Protein AF-A0A1Y2TZP6-F1 (afdb_monomer_lite)

pLDDT: mean 84.79, std 14.28, range [27.47, 96.75]

Sequence (258 aa):
MSSTTVQKPSSPKGVDDDLKRAKEDNDPQTVFYLNYISANSTLQQGLDASKKDILTTVYSWAPKIEHTVQSNFGKGSDAERHSLQASWDRAAYRAKLLDYLAKTTPWLMIVRDNPQVSSDEELTGEYHHDKLVYQRAVHDFLQSSLAPEIPVEKVQIIERYITETMVLGQNDLAKSLRFALAFPFLVGTGVSLQSAIRVVTFTFTPKVSNEDSSMVTILKTMYEASLNKNIFDQQEFDQKDLDVGKVLVLDATFDLIH

Secondary structure (DSSP, 8-state):
-------PPP-PPPHHHHHHHHHHTT----EEEEEEE-S-HHHHHHHHHHHHHHHHHHHHHHHHHHHHHHHHHS-S-HHHHTSHHHHHHHHHHHHHHHHHHHHH-TTEEEEEEPPPEEEEEEE-S-HHHHHHHHHHHHHHHHHHHS-TTS-HHHHHHHHHHHHHHHHHHGGG--S-EEEEEEEEEEESSGGG-EEEEEEEEEEEEEEEEETTEEEEEEEEEEEEEEE-HHHHTT----HHHHHHHHHHHHHTEEEEE-

Foldseek 3Di:
DDDPPPPDDPPDQDLVNLLVVVVVLPADAQEAEEDEAEPPPVQRVLQVVLCVLVLLLQLLQQSVLSVVLCVVLVDDDPCSSNDPQSSQVSNQSSQVSVVVCQVPPPQWAWPDWDPKDKDKFWDQLDLVVQLVVQLCLVLVQCVVQDDPSFDSVLCVVVSVSRSCCCSVCVVVYQAKGKHKYKYWDWDDDDPPTFIKMKMKMWIWGWDDPDPRIIMIMIIIIITMITGNVVVSVPDDDDVVSSVSSSVSNVVNYRYRYD

Radius of gyration: 20.27 Å; chains: 1; bounding box: 61×29×72 Å

Structure (mmCIF, N/CA/C/O backbone):
data_AF-A0A1Y2TZP6-F1
#
_entry.id   AF-A0A1Y2TZP6-F1
#
loop_
_atom_site.group_PDB
_atom_site.id
_atom_site.type_symbol
_atom_site.label_atom_id
_atom_site.label_alt_id
_atom_site.label_comp_id
_atom_site.label_asym_id
_atom_site.label_entity_id
_atom_site.label_seq_id
_atom_site.pdbx_PDB_ins_code
_atom_site.Cartn_x
_atom_site.Cartn_y
_atom_site.Cartn_z
_atom_site.occupancy
_atom_site.B_iso_or_equiv
_atom_site.auth_seq_id
_atom_site.auth_comp_id
_atom_site.auth_asym_id
_atom_site.auth_atom_id
_atom_site.pdbx_PDB_model_num
ATOM 1 N N . MET A 1 1 ? -36.771 0.070 -43.722 1.00 35.97 1 MET A N 1
ATOM 2 C CA . MET A 1 1 ? -36.855 -0.576 -42.398 1.00 35.97 1 MET A CA 1
ATOM 3 C C . MET A 1 1 ? -35.433 -0.758 -41.904 1.00 35.97 1 MET A C 1
ATOM 5 O O . MET A 1 1 ? -34.743 -1.630 -42.412 1.00 35.97 1 MET A O 1
ATOM 9 N N . SER A 1 2 ? -34.969 0.115 -41.014 1.00 35.41 2 SER A N 1
ATOM 10 C CA . SER A 1 2 ? -33.623 0.032 -40.441 1.00 35.41 2 SER A CA 1
ATOM 11 C C . SER A 1 2 ? -33.767 -0.409 -38.993 1.00 35.41 2 SER A C 1
ATOM 13 O O . SER A 1 2 ? -34.403 0.277 -38.198 1.00 35.41 2 SER A O 1
ATOM 15 N N . SER A 1 3 ? -33.251 -1.599 -38.696 1.00 32.66 3 SER A N 1
ATOM 16 C CA . SER A 1 3 ? -33.227 -2.188 -37.360 1.00 32.66 3 SER A CA 1
ATOM 17 C C . SER A 1 3 ? -32.256 -1.402 -36.486 1.00 32.66 3 SER A C 1
ATOM 19 O O . SER A 1 3 ? -31.042 -1.561 -36.600 1.00 32.66 3 SER A O 1
ATOM 21 N N . THR A 1 4 ? -32.788 -0.553 -35.613 1.00 34.66 4 THR A N 1
ATOM 22 C CA . THR A 1 4 ? -32.024 0.059 -34.529 1.00 34.66 4 THR A CA 1
ATOM 23 C C . THR A 1 4 ? -31.754 -1.022 -33.489 1.00 34.66 4 THR A C 1
ATOM 25 O O . THR A 1 4 ? -32.607 -1.329 -32.657 1.00 34.66 4 THR A O 1
ATOM 28 N N . THR A 1 5 ? -30.579 -1.646 -33.556 1.00 35.06 5 THR A N 1
ATOM 29 C CA . THR A 1 5 ? -30.100 -2.522 -32.487 1.00 35.06 5 THR A CA 1
ATOM 30 C C . THR A 1 5 ? -29.897 -1.659 -31.250 1.00 35.06 5 THR A C 1
ATOM 32 O O . THR A 1 5 ? -28.929 -0.908 -31.152 1.00 35.06 5 THR A O 1
ATOM 35 N N . VAL A 1 6 ? -30.849 -1.728 -30.321 1.00 35.19 6 VAL A N 1
ATOM 36 C CA . VAL A 1 6 ? -30.721 -1.147 -28.988 1.00 35.19 6 VAL A CA 1
ATOM 37 C C . VAL A 1 6 ? -29.545 -1.852 -28.318 1.00 35.19 6 VAL A C 1
ATOM 39 O O . VAL A 1 6 ? -29.667 -2.996 -27.877 1.00 35.19 6 VAL A O 1
ATOM 42 N N . GLN A 1 7 ? -28.384 -1.194 -28.275 1.00 32.38 7 GLN A N 1
ATOM 43 C CA . GLN A 1 7 ? -27.318 -1.585 -27.364 1.00 32.38 7 GLN A CA 1
ATOM 44 C C . GLN A 1 7 ? -27.890 -1.467 -25.954 1.00 32.38 7 GLN A C 1
ATOM 46 O O . GLN A 1 7 ? -28.114 -0.368 -25.448 1.00 32.38 7 GLN A O 1
ATOM 51 N N . LYS A 1 8 ? -28.186 -2.617 -25.340 1.00 27.47 8 LYS A N 1
ATOM 52 C CA . LYS A 1 8 ? -28.461 -2.678 -23.909 1.00 27.47 8 LYS A CA 1
ATOM 53 C C . LYS A 1 8 ? -27.238 -2.094 -23.195 1.00 27.47 8 LYS A C 1
ATOM 55 O O . LYS A 1 8 ? -26.146 -2.629 -23.397 1.00 27.47 8 LYS A O 1
ATOM 60 N N . PRO A 1 9 ? -27.384 -1.042 -22.375 1.00 33.34 9 PRO A N 1
ATOM 61 C CA . PRO A 1 9 ? -26.310 -0.646 -21.482 1.00 33.34 9 PRO A CA 1
ATOM 62 C C . PRO A 1 9 ? -25.993 -1.851 -20.592 1.00 33.34 9 PRO A C 1
ATOM 64 O O . PRO A 1 9 ? -26.895 -2.450 -20.001 1.00 33.34 9 PRO A O 1
ATOM 67 N N . SER A 1 10 ? -24.725 -2.260 -20.571 1.00 37.41 10 SER A N 1
ATOM 68 C CA . SER A 1 10 ? -24.250 -3.300 -19.665 1.00 37.41 10 SER A CA 1
ATOM 69 C C . SER A 1 10 ? -24.623 -2.906 -18.240 1.00 37.41 10 SER A C 1
ATOM 71 O O . SER A 1 10 ? -24.346 -1.781 -17.823 1.00 37.41 10 SER A O 1
ATOM 73 N N . SER A 1 11 ? -25.275 -3.823 -17.534 1.00 34.53 11 SER A N 1
ATOM 74 C CA . SER A 1 11 ? -25.685 -3.708 -16.136 1.00 34.53 11 SER A CA 1
ATOM 75 C C . SER A 1 11 ? -24.577 -3.114 -15.251 1.00 34.53 11 SER A C 1
ATOM 77 O O . SER A 1 11 ? -23.400 -3.402 -15.495 1.00 34.53 11 SER A O 1
ATOM 79 N N . PRO A 1 12 ? -24.921 -2.304 -14.229 1.00 43.03 12 PRO A N 1
ATOM 80 C CA . PRO A 1 12 ? -23.934 -1.817 -13.275 1.00 43.03 12 PRO A CA 1
ATOM 81 C C . PRO A 1 12 ? -23.294 -3.034 -12.601 1.00 43.03 12 PRO A C 1
ATOM 83 O O . PRO A 1 12 ? -23.983 -3.842 -11.981 1.00 43.03 12 PRO A O 1
ATOM 86 N N . LYS A 1 13 ? -21.990 -3.205 -12.818 1.00 56.72 13 LYS A N 1
ATOM 87 C CA . LYS A 1 13 ? -21.190 -4.272 -12.214 1.00 56.72 13 LYS A CA 1
ATOM 88 C C . LYS A 1 13 ? -21.139 -4.008 -10.708 1.00 56.72 13 LYS A C 1
ATOM 90 O O . LYS A 1 13 ? -20.835 -2.888 -10.304 1.00 56.72 13 LYS A O 1
ATOM 95 N N . GLY A 1 14 ? -21.554 -4.985 -9.908 1.00 69.12 14 GLY A N 1
ATOM 96 C CA . GLY A 1 14 ? -21.649 -4.847 -8.451 1.00 69.12 14 GLY A CA 1
ATOM 97 C C . GLY A 1 14 ? -20.298 -5.045 -7.761 1.00 69.12 14 GLY A C 1
ATOM 98 O O . GLY A 1 14 ? -19.343 -5.502 -8.380 1.00 69.12 14 GLY A O 1
ATOM 99 N N . VAL A 1 15 ? -20.238 -4.781 -6.454 1.00 73.19 15 VAL A N 1
ATOM 100 C CA . VAL A 1 15 ? -19.032 -4.971 -5.620 1.00 73.19 15 VAL A CA 1
ATOM 101 C C . VAL A 1 15 ? -18.484 -6.412 -5.676 1.00 73.19 15 VAL A C 1
ATOM 103 O O . VAL A 1 15 ? -17.274 -6.620 -5.638 1.00 73.19 15 VAL A O 1
ATOM 106 N N . ASP A 1 16 ? -19.353 -7.406 -5.886 1.00 76.50 16 ASP A N 1
ATOM 107 C CA . ASP A 1 16 ? -18.953 -8.808 -6.086 1.00 76.50 16 ASP A CA 1
ATOM 108 C C . ASP A 1 16 ? -18.207 -9.036 -7.418 1.00 76.50 16 ASP A C 1
ATOM 110 O O . ASP A 1 16 ? -17.299 -9.867 -7.493 1.00 76.50 16 ASP A O 1
ATOM 114 N N . ASP A 1 17 ? -18.559 -8.290 -8.474 1.00 80.25 17 ASP A N 1
ATOM 115 C CA . ASP A 1 17 ? -17.870 -8.368 -9.768 1.00 80.25 17 ASP A CA 1
ATOM 116 C C . ASP A 1 17 ? -16.468 -7.760 -9.675 1.00 80.25 17 ASP A C 1
ATOM 118 O O . ASP A 1 17 ? -15.533 -8.271 -10.295 1.00 80.25 17 ASP A O 1
ATOM 122 N N . ASP A 1 18 ? -16.320 -6.681 -8.904 1.00 79.38 18 ASP A N 1
ATOM 123 C CA . ASP A 1 18 ? -15.033 -6.024 -8.678 1.00 79.38 18 ASP A CA 1
ATOM 124 C C . ASP A 1 18 ? -14.111 -6.911 -7.826 1.00 79.38 18 ASP A C 1
ATOM 126 O O . ASP A 1 18 ? -12.943 -7.077 -8.178 1.00 79.38 18 ASP A O 1
ATOM 130 N N . LEU A 1 19 ? -14.642 -7.593 -6.799 1.00 82.50 19 LEU A N 1
ATOM 131 C CA . LEU A 1 19 ? -13.910 -8.622 -6.046 1.00 82.50 19 LEU A CA 1
ATOM 132 C C . LEU A 1 19 ? -13.429 -9.757 -6.955 1.00 82.50 19 LEU A C 1
ATOM 134 O O . LEU A 1 19 ? -12.269 -10.166 -6.889 1.00 82.50 19 LEU A O 1
ATOM 138 N N . LYS A 1 20 ? -14.321 -10.282 -7.802 1.00 85.75 20 LYS A N 1
ATOM 139 C CA . LYS A 1 20 ? -13.974 -11.360 -8.728 1.00 85.75 20 LYS A CA 1
ATOM 140 C C . LYS A 1 20 ? -12.849 -10.930 -9.668 1.00 85.75 20 LYS A C 1
ATOM 142 O O . LYS A 1 20 ? -11.885 -11.673 -9.825 1.00 85.75 20 LYS A O 1
ATOM 147 N N . ARG A 1 21 ? -12.928 -9.722 -10.234 1.00 79.81 21 ARG A N 1
ATOM 148 C CA . ARG A 1 21 ? -11.866 -9.200 -11.104 1.00 79.81 21 ARG A CA 1
ATOM 149 C C . ARG A 1 21 ? -10.556 -8.972 -10.379 1.00 79.81 21 ARG A C 1
ATOM 151 O O . ARG A 1 21 ? -9.529 -9.371 -10.907 1.00 79.81 21 ARG A O 1
ATOM 158 N N . ALA A 1 22 ? -10.588 -8.404 -9.175 1.00 81.62 22 ALA A N 1
ATOM 159 C CA . ALA A 1 22 ? -9.381 -8.207 -8.379 1.00 81.62 22 ALA A CA 1
ATOM 160 C C . ALA A 1 22 ? -8.616 -9.528 -8.177 1.00 81.62 22 ALA A C 1
ATOM 162 O O . ALA A 1 22 ? -7.392 -9.552 -8.268 1.00 81.62 22 ALA A O 1
ATOM 163 N N . LYS A 1 23 ? -9.343 -10.639 -7.988 1.00 83.94 23 LYS A N 1
ATOM 164 C CA . LYS A 1 23 ? -8.758 -11.984 -7.872 1.00 83.94 23 LYS A CA 1
ATOM 165 C C . LYS A 1 23 ? -8.285 -12.576 -9.203 1.00 83.94 23 LYS A C 1
ATOM 167 O O . LYS A 1 23 ? -7.328 -13.341 -9.210 1.00 83.94 23 LYS A O 1
ATOM 172 N N . GLU A 1 24 ? -8.937 -12.248 -10.316 1.00 84.50 24 GLU A N 1
ATOM 173 C CA . GLU A 1 24 ? -8.551 -12.711 -11.660 1.00 84.50 24 GLU A CA 1
ATOM 174 C C . GLU A 1 24 ? -7.337 -11.966 -12.229 1.00 84.50 24 GLU A C 1
ATOM 176 O O . GLU A 1 24 ? -6.540 -12.556 -12.956 1.00 84.50 24 GLU A O 1
ATOM 181 N N . ASP A 1 25 ? -7.196 -10.676 -11.919 1.00 82.81 25 ASP A N 1
ATOM 182 C CA . ASP A 1 25 ? -6.177 -9.803 -12.508 1.00 82.81 25 ASP A CA 1
ATOM 183 C C . ASP A 1 25 ? -4.746 -10.145 -12.030 1.00 82.81 25 ASP A C 1
ATOM 185 O O . ASP A 1 25 ? -3.785 -9.784 -12.710 1.00 82.81 25 ASP A O 1
ATOM 189 N N . ASN A 1 26 ? -4.614 -10.889 -10.918 1.00 81.69 26 ASN A N 1
ATOM 190 C CA . ASN A 1 26 ? -3.357 -11.378 -10.327 1.00 81.69 26 ASN A CA 1
ATOM 191 C C . ASN A 1 26 ? -2.282 -10.282 -10.191 1.00 81.69 26 ASN A C 1
ATOM 193 O O . ASN A 1 26 ? -1.116 -10.461 -10.550 1.00 81.69 26 ASN A O 1
ATOM 197 N N . ASP A 1 27 ? -2.712 -9.115 -9.716 1.00 91.12 27 ASP A N 1
ATOM 198 C CA . ASP A 1 27 ? -1.852 -7.948 -9.560 1.00 91.12 27 ASP A CA 1
ATOM 199 C C . ASP A 1 27 ? -0.814 -8.153 -8.439 1.00 91.12 27 ASP A C 1
ATOM 201 O O . ASP A 1 27 ? -1.094 -8.831 -7.447 1.00 91.12 27 ASP A O 1
ATOM 205 N N . PRO A 1 28 ? 0.378 -7.539 -8.547 1.00 91.75 28 PRO A N 1
ATOM 206 C CA . PRO A 1 28 ? 1.371 -7.583 -7.479 1.00 91.75 28 PRO A CA 1
ATOM 207 C C . PRO A 1 28 ? 0.889 -6.860 -6.211 1.00 91.75 28 PRO A C 1
ATOM 209 O O . PRO A 1 28 ? 0.115 -5.901 -6.265 1.00 91.75 28 PRO A O 1
ATOM 212 N N . GLN A 1 29 ? 1.393 -7.292 -5.053 1.00 93.06 29 GLN A N 1
ATOM 213 C CA . GLN A 1 29 ? 1.011 -6.741 -3.755 1.00 93.06 29 GLN A CA 1
ATOM 214 C C . GLN A 1 29 ? 1.727 -5.414 -3.489 1.00 93.06 29 GLN A C 1
ATOM 216 O O . GLN A 1 29 ? 2.931 -5.373 -3.264 1.00 93.06 29 GLN A O 1
ATOM 221 N N . THR A 1 30 ? 0.987 -4.313 -3.442 1.00 95.12 30 THR A N 1
ATOM 222 C CA . THR A 1 30 ? 1.542 -2.979 -3.135 1.00 95.12 30 THR A CA 1
ATOM 223 C C . THR A 1 30 ? 0.991 -2.371 -1.853 1.00 95.12 30 THR A C 1
ATOM 225 O O . THR A 1 30 ? 1.531 -1.385 -1.359 1.00 95.12 30 THR A O 1
ATOM 228 N N . VAL A 1 31 ? -0.078 -2.939 -1.301 1.00 96.56 31 VAL A N 1
ATOM 229 C CA . VAL A 1 31 ? -0.696 -2.494 -0.049 1.00 96.56 31 VAL A CA 1
ATOM 230 C C . VAL A 1 31 ? -0.503 -3.566 1.013 1.00 96.56 31 VAL A C 1
ATOM 232 O O . VAL A 1 31 ? -0.912 -4.695 0.807 1.00 96.56 31 VAL A O 1
ATOM 235 N N . PHE A 1 32 ? 0.081 -3.243 2.155 1.00 95.12 32 PHE A N 1
ATOM 236 C CA . PHE A 1 32 ? 0.297 -4.202 3.235 1.00 95.12 32 PHE A CA 1
ATOM 237 C C . PHE A 1 32 ? -0.456 -3.731 4.471 1.00 95.12 32 PHE A C 1
ATOM 239 O O . PHE A 1 32 ? -0.148 -2.676 5.029 1.00 95.12 32 PHE A O 1
ATOM 246 N N . TYR A 1 33 ? -1.432 -4.510 4.919 1.00 93.94 33 TYR A N 1
ATOM 247 C CA . TYR A 1 33 ? -2.081 -4.257 6.200 1.00 93.94 33 TYR A CA 1
ATOM 248 C C . TYR A 1 33 ? -1.333 -5.021 7.282 1.00 93.94 33 TYR A C 1
ATOM 250 O O . TYR A 1 33 ? -1.141 -6.224 7.152 1.00 93.94 33 TYR A O 1
ATOM 258 N N . LEU A 1 34 ? -0.879 -4.354 8.341 1.00 91.06 34 LEU A N 1
ATOM 259 C CA . LEU A 1 34 ? -0.218 -5.051 9.447 1.00 91.06 34 LEU A CA 1
ATOM 260 C C . LEU A 1 34 ? -1.211 -5.248 10.583 1.00 91.06 34 LEU A C 1
ATOM 262 O O . LEU A 1 34 ? -1.820 -4.290 11.064 1.00 91.06 34 LEU A O 1
ATOM 266 N N . ASN A 1 35 ? -1.336 -6.488 11.042 1.00 87.06 35 ASN A N 1
ATOM 267 C CA . ASN A 1 35 ? -2.101 -6.829 12.229 1.00 87.06 35 ASN A CA 1
ATOM 268 C C . ASN A 1 35 ? -1.137 -7.270 13.329 1.00 87.06 35 ASN A C 1
ATOM 270 O O . ASN A 1 35 ? -0.639 -8.392 13.336 1.00 87.06 35 ASN A O 1
ATOM 274 N N . TYR A 1 36 ? -0.856 -6.371 14.266 1.00 80.56 36 TYR A N 1
ATOM 275 C CA . TYR A 1 36 ? 0.017 -6.678 15.393 1.00 80.56 36 TYR A CA 1
ATOM 276 C C . TYR A 1 36 ? -0.719 -7.502 16.455 1.00 80.56 36 TYR A C 1
ATOM 278 O O . TYR A 1 36 ? -1.747 -7.066 16.971 1.00 80.56 36 TYR A O 1
ATOM 286 N N . ILE A 1 37 ? -0.204 -8.682 16.796 1.00 79.31 37 ILE A N 1
ATOM 287 C CA . ILE A 1 37 ? -0.776 -9.591 17.795 1.00 79.31 37 ILE A CA 1
ATOM 288 C C . ILE A 1 37 ? 0.224 -9.710 18.943 1.00 79.31 37 ILE A C 1
ATOM 290 O O . ILE A 1 37 ? 1.322 -10.227 18.754 1.00 79.31 37 ILE A O 1
ATOM 294 N N . SER A 1 38 ? -0.163 -9.240 20.125 1.00 71.81 38 SER A N 1
ATOM 295 C CA . SER A 1 38 ? 0.661 -9.261 21.329 1.00 71.81 38 SER A CA 1
ATOM 296 C C . SER A 1 38 ? 0.292 -10.426 22.244 1.00 71.81 38 SER A C 1
ATOM 298 O O . SER A 1 38 ? -0.878 -10.641 22.558 1.00 71.81 38 SER A O 1
ATOM 300 N N . ALA A 1 39 ? 1.299 -11.120 22.770 1.00 69.94 39 ALA A N 1
ATOM 301 C CA . ALA A 1 39 ? 1.151 -12.094 23.847 1.00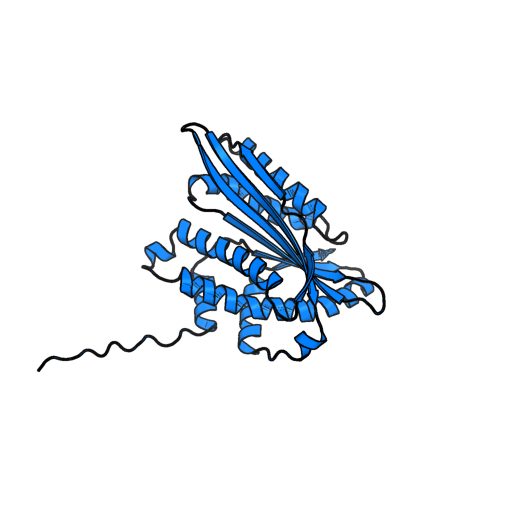 69.94 39 ALA A CA 1
ATOM 302 C C . ALA A 1 39 ? 0.758 -11.454 25.195 1.00 69.94 39 ALA A C 1
ATOM 304 O O . ALA A 1 39 ? 0.3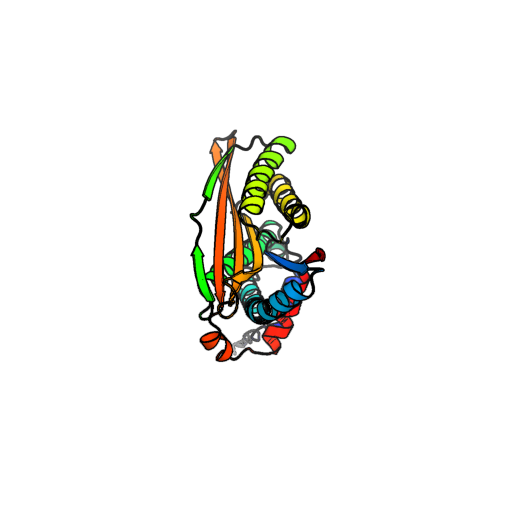32 -12.158 26.113 1.00 69.94 39 ALA A O 1
ATOM 305 N N . ASN A 1 40 ? 0.885 -10.128 25.345 1.00 73.19 40 ASN A N 1
ATOM 306 C CA . ASN A 1 40 ? 0.449 -9.420 26.546 1.00 73.19 40 ASN A CA 1
ATOM 307 C C . ASN A 1 40 ? -1.062 -9.159 26.481 1.00 73.19 40 ASN A C 1
ATOM 309 O O . ASN A 1 40 ? -1.514 -8.290 25.739 1.00 73.19 40 ASN A O 1
ATOM 313 N N . SER A 1 41 ? -1.836 -9.873 27.299 1.00 65.50 41 SER A N 1
ATOM 314 C CA . SER A 1 41 ? -3.303 -9.818 27.297 1.00 65.50 41 SER A CA 1
ATOM 315 C C . SER A 1 41 ? -3.885 -8.419 27.536 1.00 65.50 41 SER A C 1
ATOM 317 O O . SER A 1 41 ? -4.906 -8.084 26.942 1.00 65.50 41 SER A O 1
ATOM 319 N N . THR A 1 42 ? -3.241 -7.578 28.348 1.00 66.25 42 THR A N 1
ATOM 320 C CA . THR A 1 42 ? -3.706 -6.207 28.618 1.00 66.25 42 THR A CA 1
ATOM 321 C C . THR A 1 42 ? -3.455 -5.288 27.424 1.00 66.25 42 THR A C 1
ATOM 323 O O . THR A 1 42 ? -4.327 -4.507 27.044 1.00 66.25 42 THR A O 1
ATOM 326 N N . LEU A 1 43 ? -2.276 -5.403 26.801 1.00 66.19 43 LEU A N 1
ATOM 327 C CA . LEU A 1 43 ? -1.952 -4.668 25.575 1.00 66.19 43 LEU A CA 1
ATOM 328 C C . LEU A 1 43 ? -2.866 -5.123 24.427 1.00 66.19 43 LEU A C 1
ATOM 330 O O . LEU A 1 43 ? -3.407 -4.295 23.698 1.00 66.19 43 LEU A O 1
ATOM 334 N N . GLN A 1 44 ? -3.095 -6.433 24.323 1.00 70.25 44 GLN A N 1
ATOM 335 C CA . GLN A 1 44 ? -3.961 -7.046 23.324 1.00 70.25 44 GLN A CA 1
ATOM 336 C C . GLN A 1 44 ? -5.414 -6.583 23.465 1.00 70.25 44 GLN A C 1
ATOM 338 O O . GLN A 1 44 ? -6.010 -6.202 22.468 1.00 70.25 44 GLN A O 1
ATOM 343 N N . GLN A 1 45 ? -5.971 -6.521 24.680 1.00 65.06 45 GLN A N 1
ATOM 344 C CA . GLN A 1 45 ? -7.335 -6.017 24.895 1.00 65.06 45 GLN A CA 1
ATOM 345 C C . GLN A 1 45 ? -7.506 -4.556 24.453 1.00 65.06 45 GLN A C 1
ATOM 347 O O . GLN A 1 45 ? -8.513 -4.215 23.831 1.00 65.06 45 GLN A O 1
ATOM 352 N N . GLY A 1 46 ? -6.521 -3.694 24.736 1.00 63.72 46 GLY A N 1
ATOM 353 C CA . GLY A 1 46 ? -6.525 -2.311 24.248 1.00 63.72 46 GLY A CA 1
ATOM 354 C C . GLY A 1 46 ? -6.423 -2.236 22.721 1.00 63.72 46 GLY A C 1
ATOM 355 O O . GLY A 1 46 ? -7.155 -1.480 22.078 1.00 63.72 46 GLY A O 1
ATOM 356 N N . LEU A 1 47 ? -5.543 -3.048 22.132 1.00 68.06 47 LEU A N 1
ATOM 357 C CA . LEU A 1 47 ? -5.366 -3.140 20.684 1.00 68.06 47 LEU A CA 1
ATOM 358 C C . LEU A 1 47 ? -6.618 -3.680 19.986 1.00 68.06 47 LEU A C 1
ATOM 360 O O . LEU A 1 47 ? -6.988 -3.149 18.949 1.00 68.06 47 LEU A O 1
ATOM 364 N N . ASP A 1 48 ? -7.305 -4.675 20.545 1.00 71.00 48 ASP A N 1
ATOM 365 C CA . ASP A 1 48 ? -8.500 -5.287 19.951 1.00 71.00 48 ASP A CA 1
ATOM 366 C C . ASP A 1 48 ? -9.669 -4.300 19.842 1.00 71.00 48 ASP A C 1
ATOM 368 O O . ASP A 1 48 ? -10.369 -4.272 18.825 1.00 71.00 48 ASP A O 1
ATOM 372 N N . ALA A 1 49 ? -9.839 -3.430 20.844 1.00 65.56 49 ALA A N 1
ATOM 373 C CA . ALA A 1 49 ? -10.832 -2.360 20.796 1.00 65.56 49 ALA A CA 1
ATOM 374 C C . ALA A 1 49 ? -10.513 -1.326 19.696 1.00 65.56 49 ALA A C 1
ATOM 376 O O . ALA A 1 49 ? -11.411 -0.929 18.954 1.00 65.56 49 ALA A O 1
ATOM 377 N N . SER A 1 50 ? -9.239 -0.941 19.537 1.00 68.75 50 SER A N 1
ATOM 378 C CA . SER A 1 50 ? -8.811 -0.010 18.478 1.00 68.75 50 SER A CA 1
ATOM 379 C C . SER A 1 50 ? -8.861 -0.610 17.080 1.00 68.75 50 SER A C 1
ATOM 381 O O . SER A 1 50 ? -9.327 0.027 16.129 1.00 68.75 50 SER A O 1
ATOM 383 N N . LYS A 1 51 ? -8.462 -1.877 16.963 1.00 79.69 51 LYS A N 1
ATOM 384 C CA . LYS A 1 51 ? -8.490 -2.634 15.717 1.00 79.69 51 LYS A CA 1
ATOM 385 C C . LYS A 1 51 ? -9.877 -2.659 15.118 1.00 79.69 51 LYS A C 1
ATOM 387 O O . LYS A 1 51 ? -9.984 -2.488 13.916 1.00 79.69 51 LYS A O 1
ATOM 392 N N . LYS A 1 52 ? -10.937 -2.852 15.904 1.00 87.62 52 LYS A N 1
ATOM 393 C CA . LYS A 1 52 ? -12.277 -3.040 15.334 1.00 87.62 52 LYS A CA 1
ATOM 394 C C . LYS A 1 52 ? -12.736 -1.852 14.478 1.00 87.62 52 LYS A C 1
ATOM 396 O O . LYS A 1 52 ? -13.149 -2.058 13.337 1.00 87.62 52 LYS A O 1
ATOM 401 N N . ASP A 1 53 ? -12.654 -0.632 14.999 1.00 90.19 53 ASP A N 1
ATOM 402 C CA . ASP A 1 53 ? -13.160 0.556 14.294 1.00 90.19 53 ASP A CA 1
ATOM 403 C C . ASP A 1 53 ? -12.257 0.944 13.110 1.00 90.19 53 ASP A C 1
ATOM 405 O O . ASP A 1 53 ? -12.738 1.297 12.027 1.00 90.19 53 ASP A O 1
ATOM 409 N N . ILE A 1 54 ? -10.937 0.803 13.275 1.00 92.94 54 ILE A N 1
ATOM 410 C CA . ILE A 1 54 ? -9.978 1.037 12.189 1.00 92.94 54 ILE A CA 1
ATOM 411 C C . ILE A 1 54 ? -10.123 -0.024 11.094 1.00 92.94 54 ILE A C 1
ATOM 413 O O . ILE A 1 54 ? -10.184 0.326 9.920 1.00 92.94 54 ILE A O 1
ATOM 417 N N . LEU A 1 55 ? -10.264 -1.303 11.446 1.00 92.38 55 LEU A N 1
ATOM 418 C CA . LEU A 1 55 ? -10.526 -2.372 10.481 1.00 92.38 55 LEU A CA 1
ATOM 419 C C . LEU A 1 55 ? -11.848 -2.143 9.755 1.00 92.38 55 LEU A C 1
ATOM 421 O O . LEU A 1 55 ? -11.885 -2.281 8.544 1.00 92.38 55 LEU A O 1
ATOM 425 N N . THR A 1 56 ? -12.904 -1.719 10.452 1.00 94.06 56 THR A N 1
ATOM 426 C CA . THR A 1 56 ? -14.183 -1.369 9.808 1.00 94.06 56 THR A CA 1
ATOM 427 C C . THR A 1 56 ? -13.995 -0.246 8.786 1.00 94.06 56 THR A C 1
ATOM 429 O O . THR A 1 56 ? -14.494 -0.334 7.665 1.00 94.06 56 THR A O 1
ATOM 432 N N . THR A 1 57 ? -13.202 0.773 9.128 1.00 95.19 57 THR A N 1
ATOM 433 C CA . THR A 1 57 ? -12.837 1.851 8.199 1.00 95.19 57 THR A CA 1
ATOM 434 C C . THR A 1 57 ? -12.104 1.308 6.970 1.00 95.19 57 THR A C 1
ATOM 436 O O . THR A 1 57 ? -12.510 1.589 5.843 1.00 95.19 57 THR A O 1
ATOM 439 N N . VAL A 1 58 ? -11.078 0.480 7.169 1.00 95.44 58 VAL A N 1
ATOM 440 C CA . VAL A 1 58 ? -10.280 -0.117 6.088 1.00 95.44 58 VAL A CA 1
ATOM 441 C C . VAL A 1 58 ? -11.118 -1.069 5.219 1.00 95.44 58 VAL A C 1
ATOM 443 O O . VAL A 1 58 ? -11.026 -1.015 3.993 1.00 95.44 58 VAL A O 1
ATOM 446 N N . TYR A 1 59 ? -12.000 -1.875 5.816 1.00 95.69 59 TYR A N 1
ATOM 447 C CA . TYR A 1 59 ? -12.957 -2.714 5.089 1.00 95.69 59 TYR A CA 1
ATOM 448 C C . TYR A 1 59 ? -13.906 -1.859 4.250 1.00 95.69 59 TYR A C 1
ATOM 450 O O . TYR A 1 59 ? -14.164 -2.196 3.105 1.00 95.69 59 TYR A O 1
ATOM 458 N N . SER A 1 60 ? -14.356 -0.705 4.747 1.00 95.44 60 SER A N 1
ATOM 459 C CA . SER A 1 60 ? -15.187 0.212 3.952 1.00 95.44 60 SER A CA 1
ATOM 460 C C . SER A 1 60 ? -14.434 0.875 2.786 1.00 95.44 60 SER A C 1
ATOM 462 O O . SER A 1 60 ? -15.056 1.372 1.842 1.00 95.44 60 SER A O 1
ATOM 464 N N . TRP A 1 61 ? -13.100 0.932 2.848 1.00 95.88 61 TRP A N 1
ATOM 465 C CA . TRP A 1 61 ? -12.260 1.490 1.790 1.00 95.88 61 TRP A CA 1
ATOM 466 C C . TRP A 1 61 ? -11.989 0.493 0.676 1.00 95.88 61 TRP A C 1
ATOM 468 O O . TRP A 1 61 ? -12.025 0.883 -0.487 1.00 95.88 61 TRP A O 1
ATOM 478 N N . ALA A 1 62 ? -11.726 -0.771 1.006 1.00 95.12 62 ALA A N 1
ATOM 479 C CA . ALA A 1 62 ? -11.268 -1.760 0.034 1.00 95.12 62 ALA A CA 1
ATOM 480 C C . ALA A 1 62 ? -12.196 -1.914 -1.196 1.00 95.12 62 ALA A C 1
ATOM 482 O O . ALA A 1 62 ? -11.691 -1.802 -2.313 1.00 95.12 62 ALA A O 1
ATOM 483 N N . PRO A 1 63 ? -13.533 -2.027 -1.065 1.00 93.31 63 PRO A N 1
ATOM 484 C CA . PRO A 1 63 ? -14.434 -2.049 -2.218 1.00 93.31 63 PRO A CA 1
ATOM 485 C C . PRO A 1 63 ? -14.380 -0.766 -3.048 1.00 93.31 63 PRO A C 1
ATOM 487 O O . PRO A 1 63 ? -14.395 -0.817 -4.273 1.00 93.31 63 PRO A O 1
ATOM 490 N N . LYS A 1 64 ? -14.273 0.401 -2.397 1.00 94.00 64 LYS A N 1
ATOM 491 C CA . LYS A 1 64 ? -14.164 1.703 -3.078 1.00 94.00 64 LYS A CA 1
ATOM 492 C C . LYS A 1 64 ? -12.857 1.803 -3.857 1.00 94.00 64 LYS A C 1
ATOM 494 O O . LYS A 1 64 ? -12.848 2.337 -4.967 1.00 94.00 64 LYS A O 1
ATOM 499 N N . ILE A 1 65 ? -11.768 1.285 -3.286 1.00 95.69 65 ILE A N 1
ATOM 500 C CA . ILE A 1 65 ? -10.468 1.183 -3.947 1.00 95.69 65 ILE A CA 1
ATOM 501 C C . ILE A 1 65 ? -10.603 0.313 -5.194 1.00 95.69 65 ILE A C 1
ATOM 503 O O . ILE A 1 65 ? -10.305 0.800 -6.284 1.00 95.69 65 ILE A O 1
ATOM 507 N N . GLU A 1 66 ? -11.114 -0.915 -5.065 1.00 93.88 66 GLU A N 1
ATOM 508 C CA . GLU A 1 66 ? -11.252 -1.832 -6.203 1.00 93.88 66 GLU A CA 1
ATOM 509 C C . GLU A 1 66 ? -12.173 -1.273 -7.280 1.00 93.88 66 GLU A C 1
ATOM 511 O O . GLU A 1 66 ? -11.796 -1.238 -8.448 1.00 93.88 66 GLU A O 1
ATOM 516 N N . HIS A 1 67 ? -13.323 -0.725 -6.899 1.00 92.81 67 HIS A N 1
ATOM 517 C CA . HIS A 1 67 ? -14.231 -0.089 -7.843 1.00 92.81 67 HIS A CA 1
ATOM 518 C C . HIS A 1 67 ? -13.545 1.038 -8.630 1.00 92.81 67 HIS A C 1
ATOM 520 O O . HIS A 1 67 ? -13.652 1.132 -9.857 1.00 92.81 67 HIS A O 1
ATOM 526 N N . THR A 1 68 ? -12.779 1.885 -7.937 1.00 94.06 68 THR A N 1
ATOM 527 C CA . THR A 1 68 ? -12.054 2.995 -8.565 1.00 94.06 68 THR A CA 1
ATOM 528 C C . THR A 1 68 ? -10.931 2.483 -9.470 1.00 94.06 68 THR A C 1
ATOM 530 O O . THR A 1 68 ? -10.757 2.998 -10.577 1.00 94.06 68 THR A O 1
ATOM 533 N N . VAL A 1 69 ? -10.187 1.457 -9.049 1.00 94.12 69 VAL A N 1
ATOM 534 C CA . VAL A 1 69 ? -9.151 0.804 -9.864 1.00 94.12 69 VAL A CA 1
ATOM 535 C C . VAL A 1 69 ? -9.771 0.221 -11.131 1.00 94.12 69 VAL A C 1
ATOM 537 O O . VAL A 1 69 ? -9.322 0.544 -12.229 1.00 94.12 69 VAL A O 1
ATOM 540 N N . GLN A 1 70 ? -10.844 -0.558 -11.011 1.00 90.12 70 GLN A N 1
ATOM 541 C CA . GLN A 1 70 ? -11.516 -1.203 -12.140 1.00 90.12 70 GLN A CA 1
ATOM 542 C C . GLN A 1 70 ? -12.152 -0.181 -13.095 1.00 90.12 70 GLN A C 1
ATOM 544 O O . GLN A 1 70 ? -12.102 -0.346 -14.315 1.00 90.12 70 GLN A O 1
ATOM 549 N N . SER A 1 71 ? -12.677 0.932 -12.579 1.00 90.62 71 SER A N 1
ATOM 550 C CA . SER A 1 71 ? -13.222 2.014 -13.408 1.00 90.62 71 SER A CA 1
ATOM 551 C C . SER A 1 71 ? -12.152 2.737 -14.244 1.00 90.62 71 SER A C 1
ATOM 553 O O . SER A 1 71 ? -12.415 3.124 -15.392 1.00 90.62 71 SER A O 1
ATOM 555 N N . ASN A 1 72 ? -10.939 2.896 -13.700 1.00 89.94 72 ASN A N 1
ATOM 556 C CA . ASN A 1 72 ? -9.839 3.607 -14.362 1.00 89.94 72 ASN A CA 1
ATOM 557 C C . ASN A 1 72 ? -8.939 2.696 -15.214 1.00 89.94 72 ASN A C 1
ATOM 559 O O . ASN A 1 72 ? -8.472 3.126 -16.264 1.00 89.94 72 ASN A O 1
ATOM 563 N N . PHE A 1 73 ? -8.725 1.451 -14.787 1.00 88.62 73 PHE A N 1
ATOM 564 C CA . PHE A 1 73 ? -7.715 0.536 -15.337 1.00 88.62 73 PHE A CA 1
ATOM 565 C C . PHE A 1 73 ? -8.264 -0.851 -15.709 1.00 88.62 73 PHE A C 1
ATOM 567 O O . PHE A 1 73 ? -7.533 -1.668 -16.258 1.00 88.62 73 PHE A O 1
ATOM 574 N N . GLY A 1 74 ? -9.540 -1.136 -15.434 1.00 81.25 74 GLY A N 1
ATOM 575 C CA . GLY A 1 74 ? -10.211 -2.394 -15.801 1.00 81.25 74 GLY A CA 1
ATOM 576 C C . GLY A 1 74 ? -10.863 -2.368 -17.190 1.00 81.25 74 GLY A C 1
ATOM 577 O O . GLY A 1 74 ? -11.734 -3.187 -17.483 1.00 81.25 74 GLY A O 1
ATOM 578 N N . LYS A 1 75 ? -10.503 -1.391 -18.033 1.00 81.38 75 LYS A N 1
ATOM 579 C CA . LYS A 1 75 ? -10.994 -1.226 -19.411 1.00 81.38 75 LYS A CA 1
ATOM 580 C C . LYS A 1 75 ? -9.906 -1.650 -20.399 1.00 81.38 75 LYS A C 1
ATOM 582 O O . LYS A 1 75 ? -8.728 -1.494 -20.106 1.00 81.38 75 LYS A O 1
ATOM 587 N N . GLY A 1 76 ? -10.313 -2.110 -21.578 1.00 81.50 76 GLY A N 1
ATOM 588 C CA . GLY A 1 76 ? -9.405 -2.568 -22.634 1.00 81.50 76 GLY A CA 1
ATOM 589 C C . GLY A 1 76 ? -9.671 -4.017 -23.025 1.00 81.50 76 GLY A C 1
ATOM 590 O O . GLY A 1 76 ? -10.601 -4.648 -22.515 1.00 81.50 76 GLY A O 1
ATOM 591 N N . SER A 1 77 ? -8.877 -4.526 -23.961 1.00 84.88 77 SER A N 1
ATOM 592 C CA . SER A 1 77 ? -8.852 -5.952 -24.292 1.00 84.88 77 SER A CA 1
ATOM 593 C C . SER A 1 77 ? -8.236 -6.773 -23.151 1.00 84.88 77 SER A C 1
ATOM 595 O O . SER A 1 77 ? -7.451 -6.251 -22.358 1.00 84.88 77 SER A O 1
ATOM 597 N N . ASP A 1 78 ? -8.545 -8.073 -23.079 1.00 83.81 78 ASP A N 1
ATOM 598 C CA . ASP A 1 78 ? -7.966 -8.958 -22.054 1.00 83.81 78 ASP A CA 1
ATOM 599 C C . ASP A 1 78 ? -6.429 -8.950 -22.089 1.00 83.81 78 ASP A C 1
ATOM 601 O O . ASP A 1 78 ? -5.786 -8.914 -21.042 1.00 83.81 78 ASP A O 1
ATOM 605 N N . ALA A 1 79 ? -5.830 -8.901 -23.284 1.00 84.94 79 ALA A N 1
ATOM 606 C CA . ALA A 1 79 ? -4.379 -8.838 -23.447 1.00 84.94 79 ALA A CA 1
ATOM 607 C C . ALA A 1 79 ? -3.767 -7.554 -22.858 1.00 84.94 79 ALA A C 1
ATOM 609 O O . ALA A 1 79 ? -2.714 -7.605 -22.227 1.00 84.94 79 ALA A O 1
ATOM 610 N N . GLU A 1 80 ? -4.428 -6.4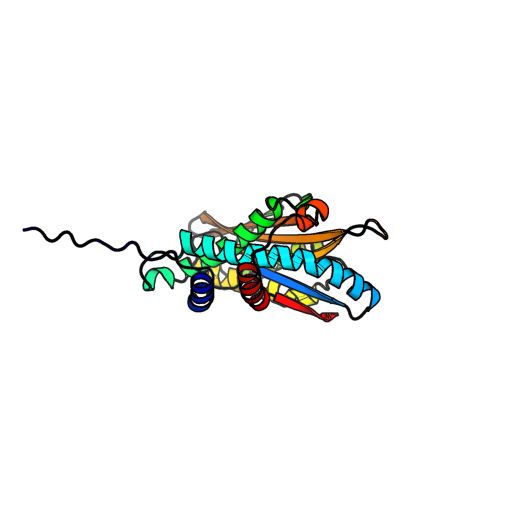06 -23.024 1.00 84.88 80 GLU A N 1
ATOM 611 C CA . GLU A 1 80 ? -3.974 -5.137 -22.440 1.00 84.88 80 GLU A CA 1
ATOM 612 C C . GLU A 1 80 ? -4.149 -5.136 -20.921 1.00 84.88 80 GLU A C 1
ATOM 614 O O . GLU A 1 80 ? -3.238 -4.736 -20.192 1.00 84.88 80 GLU A O 1
ATOM 619 N N . ARG A 1 81 ? -5.295 -5.633 -20.435 1.00 83.94 81 ARG A N 1
ATOM 620 C CA . ARG A 1 81 ? -5.607 -5.704 -19.003 1.00 83.94 81 ARG A CA 1
ATOM 621 C C . ARG A 1 81 ? -4.609 -6.578 -18.248 1.00 83.94 81 ARG A C 1
ATOM 623 O O . ARG A 1 81 ? -4.191 -6.202 -17.156 1.00 83.94 81 ARG A O 1
ATOM 630 N N . HIS A 1 82 ? -4.204 -7.702 -18.829 1.00 86.31 82 HIS A N 1
ATOM 631 C CA . HIS A 1 82 ? -3.251 -8.632 -18.220 1.00 86.31 82 HIS A CA 1
ATOM 632 C C . HIS A 1 82 ? -1.789 -8.350 -18.603 1.00 86.31 82 HIS A C 1
ATOM 634 O O . HIS A 1 82 ? -0.916 -9.185 -18.368 1.00 86.31 82 HIS A O 1
ATOM 640 N N . SER A 1 83 ? -1.495 -7.184 -19.188 1.00 89.00 83 SER A N 1
ATOM 641 C CA . SER A 1 83 ? -0.111 -6.764 -19.411 1.00 89.00 83 SER A CA 1
ATOM 642 C C . SER A 1 83 ? 0.593 -6.431 -18.091 1.00 89.00 83 SER A C 1
ATOM 644 O O . SER A 1 83 ? -0.026 -5.923 -17.155 1.00 89.00 83 SER A O 1
ATOM 646 N N . LEU A 1 84 ? 1.912 -6.654 -18.040 1.00 88.12 84 LEU A N 1
ATOM 647 C CA . LEU A 1 84 ? 2.742 -6.370 -16.861 1.00 88.12 84 LEU A CA 1
ATOM 648 C C . LEU A 1 84 ? 2.568 -4.922 -16.373 1.00 88.12 84 LEU A C 1
ATOM 650 O O . LEU A 1 84 ? 2.339 -4.687 -15.188 1.00 88.12 84 LEU A O 1
ATOM 654 N N . GLN A 1 85 ? 2.611 -3.955 -17.294 1.00 88.94 85 GLN A N 1
ATOM 655 C CA . GLN A 1 85 ? 2.437 -2.542 -16.961 1.00 88.94 85 GLN A CA 1
ATOM 656 C C . GLN A 1 85 ? 1.038 -2.251 -16.404 1.00 88.94 85 GLN A C 1
ATOM 658 O O . GLN A 1 85 ? 0.923 -1.502 -15.439 1.00 88.94 85 GLN A O 1
ATOM 663 N N . ALA A 1 86 ? -0.023 -2.838 -16.971 1.00 90.12 86 ALA A N 1
ATOM 664 C CA . ALA A 1 86 ? -1.380 -2.628 -16.466 1.00 90.12 86 ALA A CA 1
ATOM 665 C C . ALA A 1 86 ? -1.560 -3.204 -15.052 1.00 90.12 86 ALA A C 1
ATOM 667 O O . ALA A 1 86 ? -2.182 -2.553 -14.210 1.00 90.12 86 ALA A O 1
ATOM 668 N N . SER A 1 87 ? -0.979 -4.374 -14.768 1.00 91.62 87 SER A N 1
ATOM 669 C CA . SER A 1 87 ? -0.978 -4.960 -13.422 1.00 91.62 87 SER A CA 1
ATOM 670 C C . SER A 1 87 ? -0.264 -4.067 -12.406 1.00 91.62 87 SER A C 1
ATOM 672 O O . SER A 1 87 ? -0.805 -3.795 -11.331 1.00 91.62 87 SER A O 1
ATOM 674 N N . TRP A 1 88 ? 0.909 -3.530 -12.755 1.00 92.44 88 TRP A N 1
ATOM 675 C CA . TRP A 1 88 ? 1.625 -2.584 -11.893 1.00 92.44 88 TRP A CA 1
ATOM 676 C C . TRP A 1 88 ? 0.907 -1.244 -11.737 1.00 92.44 88 TRP A C 1
ATOM 678 O O . TRP A 1 88 ? 0.890 -0.696 -10.636 1.00 92.44 88 TRP A O 1
ATOM 688 N N . ASP A 1 89 ? 0.266 -0.734 -12.790 1.00 92.06 89 ASP A N 1
ATOM 689 C CA . ASP A 1 89 ? -0.523 0.499 -12.733 1.00 92.06 89 ASP A CA 1
ATOM 690 C C . ASP A 1 89 ? -1.693 0.355 -11.756 1.00 92.06 89 ASP A C 1
ATOM 692 O O . ASP A 1 89 ? -1.885 1.215 -10.891 1.00 92.06 89 ASP A O 1
ATOM 696 N N . ARG A 1 90 ? -2.440 -0.756 -11.839 1.00 94.06 90 ARG A N 1
ATOM 697 C CA . ARG A 1 90 ? -3.517 -1.070 -10.888 1.00 94.06 90 ARG A CA 1
ATOM 698 C C . ARG A 1 90 ? -2.985 -1.172 -9.465 1.00 94.06 90 ARG A C 1
ATOM 700 O O . ARG A 1 90 ? -3.516 -0.518 -8.566 1.00 94.06 90 ARG A O 1
ATOM 707 N N . ALA A 1 91 ? -1.917 -1.940 -9.263 1.00 94.06 91 ALA A N 1
ATOM 708 C CA . ALA A 1 91 ? -1.315 -2.136 -7.953 1.00 94.06 91 ALA A CA 1
ATOM 709 C C . ALA A 1 91 ? -0.818 -0.812 -7.343 1.00 94.06 91 ALA A C 1
ATOM 711 O O . ALA A 1 91 ? -1.209 -0.447 -6.232 1.00 94.06 91 ALA A O 1
ATOM 712 N N . ALA A 1 92 ? -0.023 -0.023 -8.065 1.00 94.56 92 ALA A N 1
ATOM 713 C CA . ALA A 1 92 ? 0.473 1.264 -7.576 1.00 94.56 92 ALA A CA 1
ATOM 714 C C . ALA A 1 92 ? -0.671 2.260 -7.295 1.00 94.56 92 ALA A C 1
ATOM 716 O O . ALA A 1 92 ? -0.586 3.086 -6.378 1.00 94.56 92 ALA A O 1
ATOM 717 N N . TYR A 1 93 ? -1.771 2.174 -8.049 1.00 95.62 93 TYR A N 1
ATOM 718 C CA . TYR A 1 93 ? -2.944 3.009 -7.822 1.00 95.62 93 TYR A CA 1
ATOM 719 C C . TYR A 1 93 ? -3.694 2.648 -6.530 1.00 95.62 93 TYR A C 1
ATOM 721 O O . TYR A 1 93 ? -4.136 3.563 -5.835 1.00 95.62 93 TYR A O 1
ATOM 729 N N . ARG A 1 94 ? -3.757 1.366 -6.134 1.00 96.31 94 ARG A N 1
ATOM 730 C CA . ARG A 1 94 ? -4.305 0.955 -4.821 1.00 96.31 94 ARG A CA 1
ATOM 731 C C . ARG A 1 94 ? -3.572 1.631 -3.664 1.00 96.31 94 ARG A C 1
ATOM 733 O O . ARG A 1 94 ? -4.211 2.228 -2.800 1.00 96.31 94 ARG A O 1
ATOM 740 N N . ALA A 1 95 ? -2.237 1.622 -3.692 1.00 96.00 95 ALA A N 1
ATOM 741 C CA . ALA A 1 95 ? -1.415 2.286 -2.678 1.00 96.00 95 ALA A CA 1
ATOM 742 C C . ALA A 1 95 ? -1.664 3.805 -2.630 1.00 96.00 95 ALA A C 1
ATOM 744 O O . ALA A 1 95 ? -1.790 4.385 -1.552 1.00 96.00 95 ALA A O 1
ATOM 745 N N . LYS A 1 96 ? -1.815 4.450 -3.797 1.00 95.62 96 LYS A N 1
ATOM 746 C CA . LYS A 1 96 ? -2.193 5.871 -3.883 1.00 95.62 96 LYS A CA 1
ATOM 747 C C . LYS A 1 96 ? -3.569 6.146 -3.266 1.00 95.62 96 LYS A C 1
ATOM 749 O O . LYS A 1 96 ? -3.728 7.149 -2.575 1.00 95.62 96 LYS A O 1
ATOM 754 N N . LEU A 1 97 ? -4.562 5.305 -3.551 1.00 96.75 97 LEU A N 1
ATOM 755 C CA . LEU A 1 97 ? -5.918 5.483 -3.031 1.00 96.75 97 LEU A CA 1
ATOM 756 C C . LEU A 1 97 ? -5.978 5.271 -1.518 1.00 96.75 97 LEU A C 1
ATOM 758 O O . LEU A 1 97 ? -6.702 6.003 -0.852 1.00 96.75 97 LEU A O 1
ATOM 762 N N . LEU A 1 98 ? -5.194 4.340 -0.970 1.00 95.69 98 LEU A N 1
ATOM 763 C CA . LEU A 1 98 ? -5.098 4.148 0.476 1.00 95.69 98 LEU A CA 1
ATOM 764 C C . LEU A 1 98 ? -4.595 5.413 1.188 1.00 95.69 98 LEU A C 1
ATOM 766 O O . LEU A 1 98 ? -5.230 5.865 2.137 1.00 95.69 98 LEU A O 1
ATOM 770 N N . ASP A 1 99 ? -3.501 6.011 0.702 1.00 92.50 99 ASP A N 1
ATOM 771 C CA . ASP A 1 99 ? -2.969 7.275 1.239 1.00 92.50 99 ASP A CA 1
ATOM 772 C C . ASP A 1 99 ? -4.001 8.408 1.157 1.00 92.50 99 ASP A C 1
ATOM 774 O O . ASP A 1 99 ? -4.218 9.150 2.116 1.00 92.50 99 ASP A O 1
ATOM 778 N N . TYR A 1 100 ? -4.689 8.512 0.018 1.00 94.44 100 TYR A N 1
ATOM 779 C CA . TYR A 1 100 ? -5.740 9.505 -0.179 1.00 94.44 100 TYR A CA 1
ATOM 780 C C . TYR A 1 100 ? -6.913 9.316 0.795 1.00 94.44 100 TYR A C 1
ATOM 782 O O . TYR A 1 100 ? -7.353 10.281 1.423 1.00 94.44 100 TYR A O 1
ATOM 790 N N . LEU A 1 101 ? -7.420 8.090 0.941 1.00 95.75 101 LEU A N 1
ATOM 791 C CA . LEU A 1 101 ? -8.561 7.790 1.808 1.00 95.75 101 LEU A CA 1
ATOM 792 C C . LEU A 1 101 ? -8.226 8.012 3.280 1.00 95.75 101 LEU A C 1
ATOM 794 O O . LEU A 1 101 ? -9.058 8.553 4.009 1.00 95.75 101 LEU A O 1
ATOM 798 N N . ALA A 1 102 ? -7.001 7.698 3.701 1.00 92.56 102 ALA A N 1
ATOM 799 C CA . ALA A 1 102 ? -6.541 7.976 5.056 1.00 92.56 102 ALA A CA 1
ATOM 800 C C . ALA A 1 102 ? -6.628 9.472 5.403 1.00 92.56 102 ALA A C 1
ATOM 802 O O . ALA A 1 102 ? -7.055 9.816 6.500 1.00 92.56 102 ALA A O 1
ATOM 803 N N . LYS A 1 103 ? -6.325 10.357 4.444 1.00 92.06 103 LYS A N 1
ATOM 804 C CA . LYS A 1 103 ? -6.348 11.822 4.616 1.00 92.06 103 LYS A CA 1
ATOM 805 C C . LYS A 1 103 ? -7.725 12.465 4.447 1.00 92.06 103 LYS A C 1
ATOM 807 O O . LYS A 1 103 ? -7.920 13.597 4.878 1.00 92.06 103 LYS A O 1
ATOM 812 N N . THR A 1 104 ? -8.653 11.792 3.770 1.00 94.50 104 THR A N 1
ATOM 813 C CA . THR A 1 104 ? -9.936 12.389 3.348 1.00 94.50 104 THR A CA 1
ATOM 814 C C . THR A 1 104 ? -11.161 11.764 3.997 1.00 94.50 104 THR A C 1
ATOM 816 O O . THR A 1 104 ? -12.265 12.289 3.853 1.00 94.50 104 THR A O 1
ATOM 819 N N . THR A 1 105 ? -10.994 10.663 4.729 1.00 96.31 105 THR A N 1
ATOM 820 C CA . THR A 1 105 ? -12.105 10.002 5.414 1.00 96.31 105 THR A CA 1
ATOM 821 C C . THR A 1 105 ? -12.641 10.883 6.547 1.00 96.31 105 THR A C 1
ATOM 823 O O . THR A 1 105 ? -11.878 11.220 7.449 1.00 96.31 105 THR A O 1
ATOM 826 N N . PRO A 1 106 ? -13.945 11.228 6.562 1.00 95.38 106 PRO A N 1
ATOM 827 C CA . PRO A 1 106 ? -14.482 12.257 7.463 1.00 95.38 106 PRO A CA 1
ATOM 828 C C . PRO A 1 106 ? -14.306 11.988 8.960 1.00 95.38 106 PRO A C 1
ATOM 830 O O . PRO A 1 106 ? -14.210 12.919 9.754 1.00 95.38 106 PRO A O 1
ATOM 833 N N . TRP A 1 107 ? -14.294 10.717 9.360 1.00 95.06 107 TRP A N 1
ATOM 834 C CA . TRP A 1 107 ? -14.129 10.309 10.755 1.00 95.06 107 TRP A CA 1
ATOM 835 C C . TRP A 1 107 ? -12.670 10.045 11.145 1.00 95.06 107 TRP A C 1
ATOM 837 O O . TRP A 1 107 ? -12.418 9.565 12.248 1.00 95.06 107 TRP A O 1
ATOM 847 N N . LEU A 1 108 ? -11.709 10.346 10.270 1.00 95.25 108 LEU A N 1
ATOM 848 C CA . LEU A 1 108 ? -10.286 10.318 10.586 1.00 95.25 108 LEU A CA 1
ATOM 849 C C . LEU A 1 108 ? -9.754 11.746 10.700 1.00 95.25 108 LEU A C 1
ATOM 851 O O . LEU A 1 108 ? -9.950 12.577 9.817 1.00 95.25 108 LEU A O 1
ATOM 855 N N . MET A 1 109 ? -9.069 12.031 11.802 1.00 93.50 109 MET A N 1
ATOM 856 C CA . MET A 1 109 ? -8.442 13.321 12.064 1.00 93.50 109 MET A CA 1
ATOM 857 C C . MET A 1 109 ? -6.931 13.160 12.032 1.00 93.50 109 MET A C 1
ATOM 859 O O . MET A 1 109 ? -6.380 12.350 12.772 1.00 93.50 109 MET A O 1
ATOM 863 N N . ILE A 1 110 ? -6.261 13.945 11.189 1.00 92.38 110 ILE A N 1
ATOM 864 C CA . ILE A 1 110 ? -4.799 13.961 11.111 1.00 92.38 110 ILE A CA 1
ATOM 865 C C . ILE A 1 110 ? -4.229 14.373 12.470 1.00 92.38 110 ILE A C 1
ATOM 867 O O . ILE A 1 110 ? -4.489 15.482 12.934 1.00 92.38 110 ILE A O 1
ATOM 871 N N . VAL A 1 111 ? -3.435 13.499 13.089 1.00 91.19 111 VAL A N 1
ATOM 872 C CA . VAL A 1 111 ? -2.726 13.801 14.346 1.00 91.19 111 VAL A CA 1
ATOM 873 C C . VAL A 1 111 ? -1.229 13.981 14.135 1.00 91.19 111 VAL A C 1
ATOM 875 O O . VAL A 1 111 ? -0.580 14.693 14.903 1.00 91.19 111 VAL A O 1
ATOM 878 N N . ARG A 1 112 ? -0.680 13.383 13.076 1.00 89.94 112 ARG A N 1
ATOM 879 C CA . ARG A 1 112 ? 0.705 13.581 12.657 1.00 89.94 112 ARG A CA 1
ATOM 880 C C . ARG A 1 112 ? 0.810 13.467 11.145 1.00 89.94 112 ARG A C 1
ATOM 882 O O . ARG A 1 112 ? 0.302 12.520 10.553 1.00 89.94 112 ARG A O 1
ATOM 889 N N . ASP A 1 113 ? 1.506 14.420 10.547 1.00 88.94 113 ASP A N 1
ATOM 890 C CA . ASP A 1 113 ? 1.902 14.390 9.143 1.00 88.94 113 ASP A CA 1
ATOM 891 C C . ASP A 1 113 ? 3.402 14.669 9.097 1.00 88.94 113 ASP A C 1
ATOM 893 O O . ASP A 1 113 ? 3.849 15.786 9.379 1.00 88.94 113 ASP A O 1
ATOM 897 N N . ASN A 1 114 ? 4.195 13.619 8.885 1.00 85.19 114 ASN A N 1
ATOM 898 C CA . ASN A 1 114 ? 5.641 13.772 8.874 1.00 85.19 114 ASN A CA 1
ATOM 899 C C . ASN A 1 114 ? 6.078 14.463 7.578 1.00 85.19 114 ASN A C 1
ATOM 901 O O . ASN A 1 114 ? 5.544 14.149 6.512 1.00 85.19 114 ASN A O 1
ATOM 905 N N . PRO A 1 115 ? 7.103 15.335 7.635 1.00 81.56 115 PRO A N 1
ATOM 906 C CA . PRO A 1 115 ? 7.677 15.913 6.434 1.00 81.56 115 PRO A CA 1
ATOM 907 C C . PRO A 1 115 ? 8.028 14.822 5.427 1.00 81.56 115 PRO A C 1
ATOM 909 O O . PRO A 1 115 ? 8.688 13.834 5.756 1.00 81.56 115 PRO A O 1
ATOM 912 N N . GLN A 1 116 ? 7.578 15.022 4.195 1.00 88.31 116 GLN A N 1
ATOM 913 C CA . GLN A 1 116 ? 7.907 14.155 3.079 1.00 88.31 116 GLN A CA 1
ATOM 914 C C . GLN A 1 116 ? 9.430 14.094 2.907 1.00 88.31 116 GLN A C 1
ATOM 916 O O . GLN A 1 116 ? 10.081 15.121 2.708 1.00 88.31 116 GLN A O 1
ATOM 921 N N . VAL A 1 117 ? 9.993 12.886 2.949 1.00 90.88 117 VAL A N 1
ATOM 922 C CA . VAL A 1 117 ? 11.418 12.661 2.696 1.00 90.88 117 VAL A CA 1
ATOM 923 C C . VAL A 1 117 ? 11.573 12.248 1.241 1.00 90.88 117 VAL A C 1
ATOM 925 O O . VAL A 1 117 ? 11.022 11.233 0.820 1.00 90.88 117 VAL A O 1
ATOM 928 N N . SER A 1 118 ? 12.315 13.040 0.475 1.00 93.69 118 SER A N 1
ATOM 929 C CA . SER A 1 118 ? 12.634 12.759 -0.923 1.00 93.69 118 SER A CA 1
ATOM 930 C C . SER A 1 118 ? 14.140 12.619 -1.070 1.00 93.69 118 SER A C 1
ATOM 932 O O . SER A 1 118 ? 14.874 13.491 -0.606 1.00 93.69 118 SER A O 1
ATOM 934 N N . SER A 1 119 ? 14.589 11.563 -1.737 1.00 94.06 119 SER A N 1
ATOM 935 C CA . SER A 1 119 ? 15.970 11.437 -2.201 1.00 94.06 119 SER A CA 1
ATOM 936 C C . SER A 1 119 ? 15.999 11.056 -3.675 1.00 94.06 119 SER A C 1
ATOM 938 O O . SER A 1 119 ? 15.076 10.415 -4.177 1.00 94.06 119 SER A O 1
ATOM 940 N N . ASP A 1 120 ? 17.030 11.520 -4.371 1.00 93.62 120 ASP A N 1
ATOM 941 C CA . ASP A 1 120 ? 17.351 11.098 -5.727 1.00 93.62 120 ASP A CA 1
ATOM 942 C C . ASP A 1 120 ? 18.570 10.182 -5.623 1.00 93.62 120 ASP A C 1
ATOM 944 O O . ASP A 1 120 ? 19.615 10.610 -5.138 1.00 93.62 120 ASP A O 1
ATOM 948 N N . GLU A 1 121 ? 18.417 8.931 -6.045 1.00 92.81 121 GLU A N 1
ATOM 949 C CA . GLU A 1 121 ? 19.468 7.918 -5.991 1.00 92.81 121 GLU A CA 1
ATOM 950 C C . GLU A 1 121 ? 19.908 7.552 -7.410 1.00 92.81 121 GLU A C 1
ATOM 952 O O . GLU A 1 121 ? 19.082 7.445 -8.325 1.00 92.81 121 GLU A O 1
ATOM 957 N N . GLU A 1 122 ? 21.211 7.367 -7.594 1.00 91.19 122 GLU A N 1
ATOM 958 C CA . GLU A 1 122 ? 21.783 6.853 -8.835 1.00 91.19 122 GLU A CA 1
ATOM 959 C C . GLU A 1 122 ? 21.740 5.322 -8.829 1.00 91.19 122 GLU A C 1
ATOM 961 O O . GLU A 1 122 ? 21.983 4.686 -7.803 1.00 91.19 122 GLU A O 1
ATOM 966 N N . LEU A 1 123 ? 21.403 4.744 -9.978 1.00 89.88 123 LEU A N 1
ATOM 967 C CA . LEU A 1 123 ? 21.334 3.307 -10.197 1.00 89.88 123 LEU A CA 1
ATOM 968 C C . LEU A 1 123 ? 22.386 2.927 -11.232 1.00 89.88 123 LEU A C 1
ATOM 970 O O . LEU A 1 123 ? 22.538 3.607 -12.250 1.00 89.88 123 LEU A O 1
ATOM 974 N N . THR A 1 124 ? 23.097 1.834 -10.977 1.00 88.50 124 THR A N 1
ATOM 975 C CA . THR A 1 124 ? 24.195 1.367 -11.834 1.00 88.50 124 THR A CA 1
ATOM 976 C C . THR A 1 124 ? 23.751 0.281 -12.808 1.00 88.50 124 THR A C 1
ATOM 978 O O . THR A 1 124 ? 24.519 -0.104 -13.689 1.00 88.50 124 THR A O 1
ATOM 981 N N . GLY A 1 125 ? 22.538 -0.255 -12.632 1.00 86.88 125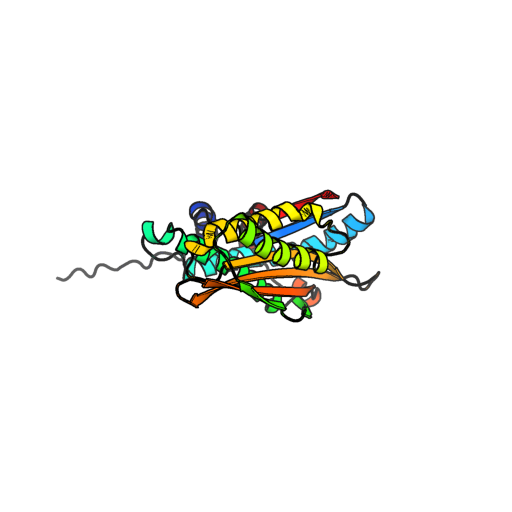 GLY A N 1
ATOM 982 C CA . GLY A 1 125 ? 22.050 -1.432 -13.345 1.00 86.88 125 GLY A CA 1
ATOM 983 C C . GLY A 1 125 ? 22.625 -2.750 -12.810 1.00 86.88 125 GLY A C 1
ATOM 984 O O . GLY A 1 125 ? 22.220 -3.823 -13.261 1.00 86.88 125 GLY A O 1
ATOM 985 N N . GLU A 1 126 ? 23.550 -2.710 -11.842 1.00 90.94 126 GLU A N 1
ATOM 986 C CA . GLU A 1 126 ? 24.038 -3.904 -11.158 1.00 90.94 126 GLU A CA 1
ATOM 987 C C . GLU A 1 126 ? 23.049 -4.312 -10.061 1.00 90.94 126 GLU A C 1
ATOM 989 O O . GLU A 1 126 ? 22.847 -3.590 -9.083 1.00 90.94 126 GLU A O 1
ATOM 994 N N . TYR A 1 127 ? 22.494 -5.521 -10.175 1.00 92.38 127 TYR A N 1
ATOM 995 C CA . TYR A 1 127 ? 21.480 -6.044 -9.253 1.00 92.38 127 TYR A CA 1
ATOM 996 C C . TYR A 1 127 ? 21.842 -5.861 -7.768 1.00 92.38 127 TYR A C 1
ATOM 998 O O . TYR A 1 127 ? 21.023 -5.398 -6.978 1.00 92.38 127 TYR A O 1
ATOM 1006 N N . HIS A 1 128 ? 23.063 -6.209 -7.353 1.00 94.75 128 HIS A N 1
ATOM 1007 C CA . HIS A 1 128 ? 23.435 -6.126 -5.938 1.00 94.75 128 HIS A CA 1
ATOM 1008 C C . HIS A 1 128 ? 23.579 -4.686 -5.443 1.00 94.75 128 HIS A C 1
ATOM 1010 O O . HIS A 1 128 ? 23.237 -4.407 -4.293 1.00 94.75 128 HIS A O 1
ATOM 1016 N N . HIS A 1 129 ? 24.048 -3.781 -6.300 1.00 94.50 129 HIS A N 1
ATOM 1017 C CA . HIS A 1 129 ? 24.159 -2.367 -5.974 1.00 94.50 129 HIS A CA 1
ATOM 1018 C C . HIS A 1 129 ? 22.774 -1.728 -5.832 1.00 94.50 129 HIS A C 1
ATOM 1020 O O . HIS A 1 129 ? 22.434 -1.224 -4.760 1.00 94.50 129 HIS A O 1
ATOM 1026 N N . ASP A 1 130 ? 21.949 -1.823 -6.875 1.00 93.12 130 ASP A N 1
ATOM 1027 C CA . ASP A 1 130 ? 20.628 -1.190 -6.936 1.00 93.12 130 ASP A CA 1
ATOM 1028 C C . ASP A 1 130 ? 19.703 -1.729 -5.835 1.00 93.12 130 ASP A C 1
ATOM 1030 O O . ASP A 1 130 ? 18.991 -0.978 -5.161 1.00 93.12 130 ASP A O 1
ATOM 1034 N N . LYS A 1 131 ? 19.777 -3.036 -5.553 1.00 95.69 131 LYS A N 1
ATOM 1035 C CA . LYS A 1 131 ? 19.052 -3.637 -4.430 1.00 95.69 131 LYS A CA 1
ATOM 1036 C C . LYS A 1 131 ? 19.445 -3.018 -3.091 1.00 95.69 131 LYS A C 1
ATOM 1038 O O . LYS A 1 131 ? 18.562 -2.770 -2.274 1.00 95.69 131 LYS A O 1
ATOM 1043 N N . LEU A 1 132 ? 20.733 -2.759 -2.848 1.00 95.56 132 LEU A N 1
ATOM 1044 C CA . LEU A 1 132 ? 21.190 -2.126 -1.605 1.00 95.56 132 LEU A CA 1
ATOM 1045 C C . LEU A 1 132 ? 20.708 -0.676 -1.484 1.00 95.56 132 LEU A C 1
ATOM 1047 O O . LEU A 1 132 ? 20.377 -0.252 -0.375 1.00 95.56 132 LEU A O 1
ATOM 1051 N N . VAL A 1 133 ? 20.638 0.064 -2.594 1.00 94.38 133 VAL A N 1
ATOM 1052 C CA . VAL A 1 133 ? 20.066 1.421 -2.637 1.00 94.38 133 VAL A CA 1
ATOM 1053 C C . VAL A 1 133 ? 18.610 1.388 -2.173 1.00 94.38 133 VAL A C 1
ATOM 1055 O O . VAL A 1 133 ? 18.248 2.054 -1.198 1.00 94.38 133 VAL A O 1
ATOM 1058 N N . TYR A 1 134 ? 17.787 0.540 -2.797 1.00 94.62 134 TYR A N 1
ATOM 1059 C CA . TYR A 1 134 ? 16.388 0.380 -2.402 1.00 94.62 134 TYR A CA 1
ATOM 1060 C C . TYR A 1 134 ? 16.241 -0.122 -0.969 1.00 94.62 134 TYR A C 1
ATOM 1062 O O . TYR A 1 134 ? 15.393 0.372 -0.224 1.00 94.62 134 TYR A O 1
ATOM 1070 N N . GLN A 1 135 ? 17.075 -1.080 -0.567 1.00 95.12 135 GLN A N 1
ATOM 1071 C CA . GLN A 1 135 ? 17.001 -1.682 0.754 1.00 95.12 135 GLN A CA 1
ATOM 1072 C C . GLN A 1 135 ? 17.263 -0.670 1.856 1.00 95.12 135 GLN A C 1
ATOM 1074 O O . GLN A 1 135 ? 16.456 -0.576 2.774 1.00 95.12 135 GLN A O 1
ATOM 1079 N N . ARG A 1 136 ? 18.321 0.139 1.744 1.00 93.81 136 ARG A N 1
ATOM 1080 C CA . ARG A 1 136 ? 18.601 1.202 2.721 1.00 93.81 136 ARG A CA 1
ATOM 1081 C C . ARG A 1 136 ? 17.445 2.190 2.810 1.00 93.81 136 ARG A C 1
ATOM 1083 O O . ARG A 1 136 ? 16.967 2.488 3.901 1.00 93.81 136 ARG A O 1
ATOM 1090 N N . ALA A 1 137 ? 16.936 2.638 1.660 1.00 92.06 137 ALA A N 1
ATOM 1091 C CA . ALA A 1 137 ? 15.858 3.617 1.622 1.00 92.06 137 ALA A CA 1
ATOM 1092 C C . ALA A 1 137 ? 14.569 3.119 2.302 1.00 92.06 137 ALA A C 1
ATOM 1094 O O . ALA A 1 137 ? 13.907 3.903 2.989 1.00 92.06 137 ALA A O 1
ATOM 1095 N N . VAL A 1 138 ? 14.220 1.840 2.118 1.00 93.69 138 VAL A N 1
ATOM 1096 C CA . VAL A 1 138 ? 13.043 1.215 2.739 1.00 93.69 138 VAL A CA 1
ATOM 1097 C C . VAL A 1 138 ? 13.298 0.900 4.213 1.00 93.69 138 VAL A C 1
ATOM 1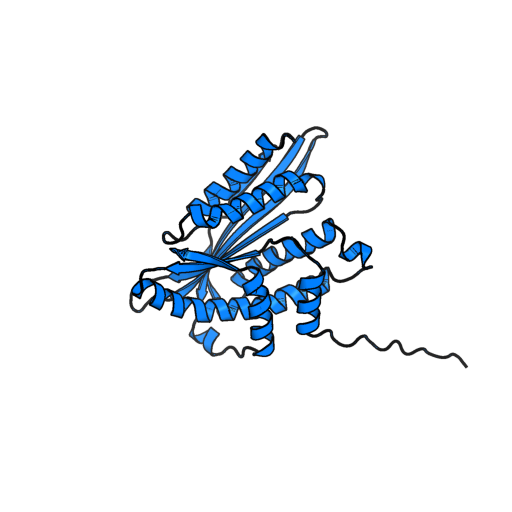099 O O . VAL A 1 138 ? 12.482 1.272 5.057 1.00 93.69 138 VAL A O 1
ATOM 1102 N N . HIS A 1 139 ? 14.428 0.266 4.533 1.00 92.19 139 HIS A N 1
ATOM 1103 C CA . HIS A 1 139 ? 14.778 -0.179 5.882 1.00 92.19 139 HIS A CA 1
ATOM 1104 C C . HIS A 1 139 ? 14.819 0.979 6.882 1.00 92.19 139 HIS A C 1
ATOM 1106 O O . HIS A 1 139 ? 14.100 0.953 7.881 1.00 92.19 139 HIS A O 1
ATOM 1112 N N . ASP A 1 140 ? 15.580 2.034 6.575 1.00 88.69 140 ASP A N 1
ATOM 1113 C CA . ASP A 1 140 ? 15.777 3.174 7.478 1.00 88.69 140 ASP A CA 1
ATOM 1114 C C . ASP A 1 140 ? 14.448 3.880 7.787 1.00 88.69 140 ASP A C 1
ATOM 1116 O O . ASP A 1 140 ? 14.185 4.342 8.905 1.00 88.69 140 ASP A O 1
ATOM 1120 N N . PHE A 1 141 ? 13.565 3.950 6.788 1.00 90.62 141 PHE A N 1
ATOM 1121 C CA . PHE A 1 141 ? 12.269 4.593 6.947 1.00 90.62 141 PHE A CA 1
ATOM 1122 C C . PHE A 1 141 ? 11.266 3.718 7.691 1.00 90.62 141 PHE A C 1
ATOM 1124 O O . PHE A 1 141 ? 10.543 4.233 8.541 1.00 90.62 141 PHE A O 1
ATOM 1131 N N . LEU A 1 142 ? 11.236 2.406 7.430 1.00 89.31 142 LEU A N 1
ATOM 1132 C CA . LEU A 1 142 ? 10.428 1.479 8.224 1.00 89.31 142 LEU A CA 1
ATOM 1133 C C . LEU A 1 142 ? 10.875 1.507 9.685 1.00 89.31 142 LEU A C 1
ATOM 1135 O O . LEU A 1 142 ? 10.050 1.737 10.563 1.00 89.31 142 LEU A O 1
ATOM 1139 N N . GLN A 1 143 ? 12.174 1.373 9.954 1.00 86.31 143 GLN A N 1
ATOM 1140 C CA . GLN A 1 143 ? 12.707 1.384 11.315 1.00 86.31 143 GLN A CA 1
ATOM 1141 C C . GLN A 1 143 ? 12.324 2.653 12.090 1.00 86.31 143 GLN A C 1
ATOM 1143 O O . GLN A 1 143 ? 11.997 2.573 13.272 1.00 86.31 143 GLN A O 1
ATOM 1148 N N . SER A 1 144 ? 12.331 3.816 11.436 1.00 86.00 144 SER A N 1
ATOM 1149 C CA . SER A 1 144 ? 11.956 5.089 12.065 1.00 86.00 144 SER A CA 1
ATOM 1150 C C . SER A 1 144 ? 10.444 5.347 12.130 1.00 86.00 144 SER A C 1
ATOM 1152 O O . SER A 1 144 ? 10.007 6.174 12.930 1.00 86.00 144 SER A O 1
ATOM 1154 N N . SER A 1 145 ? 9.640 4.652 11.318 1.00 85.88 145 SER A N 1
ATOM 1155 C CA . SER A 1 145 ? 8.196 4.899 11.179 1.00 85.88 145 SER A CA 1
ATOM 1156 C C . SER A 1 145 ? 7.307 3.839 11.827 1.00 85.88 145 SER A C 1
ATOM 1158 O O . SER A 1 145 ? 6.099 4.056 11.945 1.00 85.88 145 SER A O 1
ATOM 1160 N N . LEU A 1 146 ? 7.842 2.690 12.240 1.00 83.00 146 LEU A N 1
ATOM 1161 C CA . LEU A 1 146 ? 7.068 1.666 12.943 1.00 83.00 146 LEU A CA 1
ATOM 1162 C C . LEU A 1 146 ? 6.746 2.086 14.379 1.00 83.00 146 LEU A C 1
ATOM 1164 O O . LEU A 1 146 ? 7.410 2.929 14.981 1.00 83.00 146 LEU A O 1
ATOM 1168 N N . ALA A 1 147 ? 5.657 1.543 14.919 1.00 74.19 147 ALA A N 1
ATOM 1169 C CA . ALA A 1 147 ? 5.366 1.712 16.334 1.00 74.19 147 ALA A CA 1
ATOM 1170 C C . ALA A 1 147 ? 6.375 0.885 17.157 1.00 74.19 147 ALA A C 1
ATOM 1172 O O . ALA A 1 147 ? 6.782 -0.177 16.680 1.00 74.19 147 ALA A O 1
ATOM 1173 N N . PRO A 1 148 ? 6.799 1.340 18.353 1.00 72.00 148 PRO A N 1
ATOM 1174 C CA . PRO A 1 148 ? 7.823 0.654 19.150 1.00 72.00 148 PRO A CA 1
ATOM 1175 C C . PRO A 1 148 ? 7.523 -0.825 19.426 1.00 72.00 148 PRO A C 1
ATOM 1177 O O . PRO A 1 148 ? 8.437 -1.631 19.565 1.00 72.00 148 PRO A O 1
ATOM 1180 N N . GLU A 1 149 ? 6.243 -1.179 19.505 1.00 71.50 149 GLU A N 1
ATOM 1181 C CA . GLU A 1 149 ? 5.761 -2.538 19.719 1.00 71.50 149 GLU A CA 1
ATOM 1182 C C . GLU A 1 149 ? 5.929 -3.464 18.505 1.00 71.50 149 GLU A C 1
ATOM 1184 O O . GLU A 1 149 ? 5.896 -4.682 18.673 1.00 71.50 149 GLU A O 1
ATOM 1189 N N . ILE A 1 150 ? 6.130 -2.920 17.299 1.00 77.00 150 ILE A N 1
ATOM 1190 C CA . ILE A 1 150 ? 6.305 -3.695 16.068 1.00 77.00 150 ILE A CA 1
ATOM 1191 C C . ILE A 1 150 ? 7.803 -3.943 15.838 1.00 77.00 150 ILE A C 1
ATOM 1193 O O . ILE A 1 150 ? 8.526 -3.013 15.471 1.00 77.00 150 ILE A O 1
ATOM 1197 N N . PRO A 1 151 ? 8.297 -5.189 15.972 1.00 77.38 151 PRO A N 1
ATOM 1198 C CA . PRO A 1 151 ? 9.698 -5.475 15.706 1.00 77.38 151 PRO A CA 1
ATOM 1199 C C . PRO A 1 151 ? 9.990 -5.333 14.211 1.00 77.38 151 PRO A C 1
ATOM 1201 O O . PRO A 1 151 ? 9.318 -5.954 13.384 1.00 77.38 151 PRO A O 1
ATOM 1204 N N . VAL A 1 152 ? 11.039 -4.582 13.864 1.00 78.38 152 VAL A N 1
ATOM 1205 C CA . VAL A 1 152 ? 11.487 -4.380 12.470 1.00 78.38 152 VAL A CA 1
ATOM 1206 C C . VAL A 1 152 ? 11.707 -5.718 11.755 1.00 78.38 152 VAL A C 1
ATOM 1208 O O . VAL A 1 152 ? 11.370 -5.883 10.587 1.00 78.38 152 VAL A O 1
ATOM 1211 N N . GLU A 1 153 ? 12.195 -6.720 12.483 1.00 82.19 153 GLU A N 1
ATOM 1212 C CA . GLU A 1 153 ? 12.444 -8.075 11.982 1.00 82.19 153 GLU A CA 1
ATOM 1213 C C . GLU A 1 153 ? 11.196 -8.728 11.375 1.00 82.19 153 GLU A C 1
ATOM 1215 O O . GLU A 1 153 ? 11.283 -9.459 10.390 1.00 82.19 153 GLU A O 1
ATOM 1220 N N . LYS A 1 154 ? 10.014 -8.419 11.920 1.00 82.38 154 LYS A N 1
ATOM 1221 C CA . LYS A 1 154 ? 8.738 -8.970 11.454 1.00 82.38 154 LYS A CA 1
ATOM 1222 C C . LYS A 1 154 ? 8.268 -8.337 10.144 1.00 82.38 154 LYS A C 1
ATOM 1224 O O . LYS A 1 154 ? 7.500 -8.966 9.424 1.00 82.38 154 LYS A O 1
ATOM 1229 N N . VAL A 1 155 ? 8.751 -7.140 9.801 1.00 86.12 155 VAL A N 1
ATOM 1230 C CA . VAL A 1 155 ? 8.427 -6.469 8.530 1.00 86.12 155 VAL A CA 1
ATOM 1231 C C . VAL A 1 155 ? 9.514 -6.632 7.464 1.00 86.12 155 VAL A C 1
ATOM 1233 O O . VAL A 1 155 ? 9.329 -6.177 6.336 1.00 86.12 155 VAL A O 1
ATOM 1236 N N . GLN A 1 156 ? 10.613 -7.337 7.763 1.00 88.81 156 GLN A N 1
ATOM 1237 C CA . GLN A 1 156 ? 11.688 -7.597 6.795 1.00 88.81 156 GLN A CA 1
ATOM 1238 C C . GLN A 1 156 ? 11.195 -8.302 5.530 1.00 88.81 156 GLN A C 1
ATOM 1240 O O . GLN A 1 156 ? 11.777 -8.124 4.466 1.00 88.81 156 GLN A O 1
ATOM 1245 N N . ILE A 1 157 ? 10.132 -9.108 5.612 1.00 90.50 157 ILE A N 1
ATOM 1246 C CA . ILE A 1 157 ? 9.554 -9.742 4.422 1.00 90.50 157 ILE A CA 1
ATOM 1247 C C . ILE A 1 157 ? 8.965 -8.708 3.453 1.00 90.50 157 ILE A C 1
ATOM 1249 O O . ILE A 1 157 ? 9.119 -8.858 2.244 1.00 90.50 157 ILE A O 1
ATOM 1253 N N . ILE A 1 158 ? 8.367 -7.633 3.974 1.00 92.62 158 ILE A N 1
ATOM 1254 C CA . ILE A 1 158 ? 7.813 -6.533 3.176 1.00 92.62 158 ILE A CA 1
ATOM 1255 C C . ILE A 1 158 ? 8.954 -5.708 2.580 1.00 92.62 158 ILE A C 1
ATOM 1257 O O . ILE A 1 158 ? 8.941 -5.419 1.388 1.00 92.62 158 ILE A O 1
ATOM 1261 N N . GLU A 1 159 ? 9.981 -5.397 3.377 1.00 93.62 159 GLU A N 1
ATOM 1262 C CA . GLU A 1 159 ? 11.207 -4.747 2.895 1.00 93.62 159 GLU A CA 1
ATOM 1263 C C . GLU A 1 159 ? 11.837 -5.538 1.739 1.00 93.62 159 GLU A C 1
ATOM 1265 O O . GLU A 1 159 ? 12.077 -4.997 0.659 1.00 93.62 159 GLU A O 1
ATOM 1270 N N . ARG A 1 160 ? 12.049 -6.845 1.927 1.00 94.44 160 ARG A N 1
ATOM 1271 C CA . ARG A 1 160 ? 12.588 -7.733 0.888 1.00 94.44 160 ARG A CA 1
ATOM 1272 C C . ARG A 1 160 ? 11.698 -7.751 -0.347 1.00 94.44 160 ARG A C 1
ATOM 1274 O O . ARG A 1 160 ? 12.212 -7.640 -1.450 1.00 94.44 160 ARG A O 1
ATOM 1281 N N . TYR A 1 161 ? 10.381 -7.837 -0.180 1.00 94.69 161 TYR A N 1
ATOM 1282 C CA . TYR A 1 161 ? 9.458 -7.833 -1.311 1.00 94.69 161 TYR A CA 1
ATOM 1283 C C . TYR A 1 161 ? 9.558 -6.541 -2.133 1.00 94.69 161 TYR A C 1
ATOM 1285 O O . TYR A 1 161 ? 9.703 -6.607 -3.353 1.00 94.69 161 TYR A O 1
ATOM 1293 N N . ILE A 1 162 ? 9.519 -5.375 -1.477 1.00 95.19 162 ILE A N 1
ATOM 1294 C CA . ILE A 1 162 ? 9.620 -4.071 -2.150 1.00 95.19 162 ILE A CA 1
ATOM 1295 C C . ILE A 1 162 ? 10.962 -3.963 -2.878 1.00 95.19 162 ILE A C 1
ATOM 1297 O O . ILE A 1 162 ? 11.004 -3.603 -4.049 1.00 95.19 162 ILE A O 1
ATOM 1301 N N . THR A 1 163 ? 12.060 -4.304 -2.206 1.00 95.00 163 THR A N 1
ATOM 1302 C CA . THR A 1 163 ? 13.414 -4.157 -2.761 1.00 95.00 163 THR A CA 1
ATOM 1303 C C . THR A 1 163 ? 13.665 -5.076 -3.951 1.00 95.00 163 THR A C 1
ATOM 1305 O O . THR A 1 163 ? 14.166 -4.608 -4.970 1.00 95.00 163 THR A O 1
ATOM 1308 N N . GLU A 1 164 ? 13.264 -6.347 -3.858 1.00 95.19 164 GLU A N 1
ATOM 1309 C CA . GLU A 1 164 ? 13.345 -7.308 -4.966 1.00 95.19 164 GLU A CA 1
ATOM 1310 C C . GLU A 1 164 ? 12.480 -6.871 -6.145 1.00 95.19 164 GLU A C 1
ATOM 1312 O O . GLU A 1 164 ? 12.917 -6.904 -7.290 1.00 95.19 164 GLU A O 1
ATOM 1317 N N . THR A 1 165 ? 11.265 -6.405 -5.864 1.00 93.00 165 THR A N 1
ATOM 1318 C CA . THR A 1 165 ? 10.364 -5.884 -6.893 1.00 93.00 165 THR A CA 1
ATOM 1319 C C . THR A 1 165 ? 10.993 -4.719 -7.644 1.00 93.00 165 THR A C 1
ATOM 1321 O O . THR A 1 165 ? 10.950 -4.684 -8.872 1.00 93.00 165 THR A O 1
ATOM 1324 N N . MET A 1 166 ? 11.574 -3.764 -6.916 1.00 92.56 166 MET A N 1
ATOM 1325 C CA . MET A 1 166 ? 12.168 -2.583 -7.528 1.00 92.56 166 MET A CA 1
ATOM 1326 C C . MET A 1 166 ? 13.373 -2.952 -8.390 1.00 92.56 166 MET A C 1
ATOM 1328 O O . MET A 1 166 ? 13.409 -2.580 -9.557 1.00 92.56 166 MET A O 1
ATOM 1332 N N . VAL A 1 167 ? 14.320 -3.735 -7.867 1.00 92.25 167 VAL A N 1
ATOM 1333 C CA . VAL A 1 167 ? 15.534 -4.073 -8.625 1.00 92.25 167 VAL A CA 1
ATOM 1334 C C . VAL A 1 167 ? 15.249 -4.964 -9.839 1.00 92.25 167 VAL A C 1
ATOM 1336 O O . VAL A 1 167 ? 15.900 -4.814 -10.870 1.00 92.25 167 VAL A O 1
ATOM 1339 N N . LEU A 1 168 ? 14.268 -5.870 -9.750 1.00 88.44 168 LEU A N 1
ATOM 1340 C CA . LEU A 1 168 ? 13.913 -6.763 -10.857 1.00 88.44 168 LEU A CA 1
ATOM 1341 C C . LEU A 1 168 ? 12.986 -6.097 -11.882 1.00 88.44 168 LEU A C 1
ATOM 1343 O O . LEU A 1 168 ? 13.043 -6.452 -13.053 1.00 88.44 168 LEU A O 1
ATOM 1347 N N . GLY A 1 169 ? 12.130 -5.164 -11.454 1.00 80.81 169 GLY A N 1
ATOM 1348 C CA . GLY A 1 169 ? 11.084 -4.573 -12.293 1.00 80.81 169 GLY A CA 1
ATOM 1349 C C . GLY A 1 169 ? 11.391 -3.181 -12.849 1.00 80.81 169 GLY A C 1
ATOM 1350 O O . GLY A 1 169 ? 10.707 -2.750 -13.771 1.00 80.81 169 GLY A O 1
ATOM 1351 N N . GLN A 1 170 ? 12.391 -2.461 -12.326 1.00 74.81 170 GLN A N 1
ATOM 1352 C CA . GLN A 1 170 ? 12.633 -1.050 -12.676 1.00 74.81 170 GLN A CA 1
ATOM 1353 C C . GLN A 1 170 ? 12.806 -0.783 -14.179 1.00 74.81 170 GLN A C 1
ATOM 1355 O O . GLN A 1 170 ? 12.360 0.253 -14.663 1.00 74.81 170 GLN A O 1
ATOM 1360 N N . ASN A 1 171 ? 13.412 -1.714 -14.921 1.00 73.44 171 ASN A N 1
ATOM 1361 C CA . ASN A 1 171 ? 13.691 -1.536 -16.350 1.00 73.44 171 ASN A CA 1
ATOM 1362 C C . ASN A 1 171 ? 12.462 -1.783 -17.233 1.00 73.44 171 ASN A C 1
ATOM 1364 O O . ASN A 1 171 ? 12.382 -1.258 -18.341 1.00 73.44 171 ASN A O 1
ATOM 1368 N N . ASP A 1 172 ? 11.497 -2.554 -16.734 1.00 75.31 172 ASP A N 1
ATOM 1369 C CA . ASP A 1 172 ? 10.296 -2.936 -17.476 1.00 75.31 172 ASP A CA 1
ATOM 1370 C C . ASP A 1 172 ? 9.121 -1.978 -17.220 1.00 75.31 172 ASP A C 1
ATOM 1372 O O . ASP A 1 172 ? 8.045 -2.134 -17.801 1.00 75.31 172 ASP A O 1
ATOM 1376 N N . LEU A 1 173 ? 9.304 -0.989 -16.335 1.00 69.62 173 LEU A N 1
ATOM 1377 C CA . LEU A 1 173 ? 8.228 -0.155 -15.811 1.00 69.62 173 LEU A CA 1
ATOM 1378 C C . LEU A 1 173 ? 8.492 1.325 -16.069 1.00 69.62 173 LEU A C 1
ATOM 1380 O O . LEU A 1 173 ? 9.387 1.945 -15.505 1.00 69.62 173 LEU A O 1
ATOM 1384 N N . ALA A 1 174 ? 7.639 1.925 -16.900 1.00 69.75 174 ALA A N 1
ATOM 1385 C CA . ALA A 1 174 ? 7.797 3.312 -17.342 1.00 69.75 174 ALA A CA 1
ATOM 1386 C C . ALA A 1 174 ? 7.232 4.354 -16.358 1.00 69.75 174 ALA A C 1
ATOM 1388 O O . ALA A 1 174 ? 7.344 5.559 -16.589 1.00 69.75 174 ALA A O 1
ATOM 1389 N N . LYS A 1 175 ? 6.554 3.919 -15.290 1.00 84.00 175 LYS A N 1
ATOM 1390 C CA . LYS A 1 175 ? 5.789 4.788 -14.382 1.00 84.00 175 LYS A CA 1
ATOM 1391 C C . LYS A 1 175 ? 6.211 4.604 -12.932 1.00 84.00 175 LYS A C 1
ATOM 1393 O O . LYS A 1 175 ? 6.833 3.613 -12.568 1.00 84.00 175 LYS A O 1
ATOM 1398 N N . SER A 1 176 ? 5.820 5.564 -12.095 1.00 88.31 176 SER A N 1
ATOM 1399 C CA . SER A 1 176 ? 6.071 5.496 -10.660 1.00 88.31 176 SER A CA 1
ATOM 1400 C C . SER A 1 176 ? 5.432 4.261 -10.028 1.00 88.31 176 SER A C 1
ATOM 1402 O O . SER A 1 176 ? 4.214 4.078 -10.114 1.00 88.31 176 SER A O 1
ATOM 1404 N N . LEU A 1 177 ? 6.231 3.496 -9.293 1.00 92.50 177 LEU A N 1
ATOM 1405 C CA . LEU A 1 177 ? 5.749 2.439 -8.414 1.00 92.50 177 LEU A CA 1
ATOM 1406 C C . LEU A 1 177 ? 5.449 2.987 -7.029 1.00 92.50 177 LEU A C 1
ATOM 1408 O O . LEU A 1 177 ? 6.113 3.909 -6.553 1.00 92.50 177 LEU A O 1
ATOM 1412 N N . ARG A 1 178 ? 4.421 2.436 -6.385 1.00 95.19 178 ARG A N 1
ATOM 1413 C CA . ARG A 1 178 ? 3.974 2.878 -5.064 1.00 95.19 178 ARG A CA 1
ATOM 1414 C C . ARG A 1 178 ? 3.650 1.694 -4.186 1.00 95.19 178 ARG A C 1
ATOM 1416 O O . ARG A 1 178 ? 2.940 0.794 -4.622 1.00 95.19 178 ARG A O 1
ATOM 1423 N N . PHE A 1 179 ? 4.098 1.769 -2.944 1.00 96.50 179 PHE A N 1
ATOM 1424 C CA . PHE A 1 179 ? 3.781 0.817 -1.894 1.00 96.50 179 PHE A CA 1
ATOM 1425 C C . PHE A 1 179 ? 3.229 1.569 -0.693 1.00 96.50 179 PHE A C 1
ATOM 1427 O O . PHE A 1 179 ? 3.653 2.692 -0.411 1.00 96.50 179 PHE A O 1
ATOM 1434 N N . ALA A 1 180 ? 2.291 0.956 0.015 1.00 96.31 180 ALA A N 1
ATOM 1435 C CA . ALA A 1 180 ? 1.723 1.503 1.231 1.00 96.31 180 ALA A CA 1
ATOM 1436 C C . ALA A 1 180 ? 1.631 0.417 2.300 1.00 96.31 180 ALA A C 1
ATOM 1438 O O . ALA A 1 180 ? 1.212 -0.701 2.020 1.00 96.31 180 ALA A O 1
ATOM 1439 N N . LEU A 1 181 ? 2.005 0.753 3.527 1.00 95.25 181 LEU A N 1
ATOM 1440 C CA . LEU A 1 181 ? 1.782 -0.067 4.705 1.00 95.25 181 LEU A CA 1
ATOM 1441 C C . LEU A 1 181 ? 0.800 0.678 5.601 1.00 95.25 181 LEU A C 1
ATOM 1443 O O . LEU A 1 181 ? 0.976 1.873 5.837 1.00 95.25 181 LEU A O 1
ATOM 1447 N N . ALA A 1 182 ? -0.213 -0.009 6.110 1.00 94.00 182 ALA A N 1
ATOM 1448 C CA . ALA A 1 182 ? -1.197 0.578 7.007 1.00 94.00 182 ALA A CA 1
ATOM 1449 C C . ALA A 1 182 ? -1.436 -0.324 8.212 1.00 94.00 182 ALA A C 1
ATOM 1451 O O . ALA A 1 182 ? -1.575 -1.538 8.065 1.00 94.00 182 ALA A O 1
ATOM 1452 N N . PHE A 1 183 ? -1.494 0.257 9.407 1.00 90.25 183 PHE A N 1
ATOM 1453 C CA . PHE A 1 183 ? -1.723 -0.523 10.618 1.00 90.25 183 PHE A CA 1
ATOM 1454 C C . PHE A 1 183 ? -2.417 0.273 11.723 1.00 90.25 183 PHE A C 1
ATOM 1456 O O . PHE A 1 183 ? -2.162 1.473 11.878 1.00 90.25 183 PHE A O 1
ATOM 1463 N N . PRO A 1 184 ? -3.311 -0.381 12.487 1.00 89.56 184 PRO A N 1
ATOM 1464 C CA . PRO A 1 184 ? -3.946 0.228 13.637 1.00 89.56 184 PRO A CA 1
ATOM 1465 C C . PRO A 1 184 ? -2.956 0.332 14.798 1.00 89.56 184 PRO A C 1
ATOM 1467 O O . PRO A 1 184 ? -2.130 -0.555 15.013 1.00 89.56 184 PRO A O 1
ATOM 1470 N N . PHE A 1 185 ? -3.080 1.395 15.579 1.00 84.88 185 PHE A N 1
ATOM 1471 C CA . PHE A 1 185 ? -2.364 1.571 16.836 1.00 84.88 185 PHE A CA 1
ATOM 1472 C C . PHE A 1 185 ? -3.212 2.391 17.818 1.00 84.88 185 PHE A C 1
ATOM 1474 O O . PHE A 1 185 ? -4.365 2.739 17.538 1.00 84.88 185 PHE A O 1
ATOM 1481 N N . LEU A 1 186 ? -2.668 2.648 19.003 1.00 82.38 186 LEU A N 1
ATOM 1482 C CA . LEU A 1 186 ? -3.308 3.456 20.035 1.00 82.38 186 LEU A CA 1
ATOM 1483 C C . LEU A 1 186 ? -2.527 4.745 20.257 1.00 82.38 186 LEU A C 1
ATOM 1485 O O . LEU A 1 186 ? -1.307 4.723 20.415 1.00 82.38 186 LEU A O 1
ATOM 1489 N N . VAL A 1 187 ? -3.245 5.863 20.321 1.00 81.62 187 VAL A N 1
ATOM 1490 C CA . VAL A 1 187 ? -2.691 7.174 20.681 1.00 81.62 187 VAL A CA 1
ATOM 1491 C C . VAL A 1 187 ? -3.292 7.617 22.011 1.00 81.62 187 VAL A C 1
ATOM 1493 O O . VAL A 1 187 ? -4.495 7.497 22.213 1.00 81.62 187 VAL A O 1
ATOM 1496 N N . GLY A 1 188 ? -2.470 8.163 22.909 1.00 75.69 188 GLY A N 1
ATOM 1497 C CA . GLY A 1 188 ? -2.916 8.705 24.200 1.00 75.69 188 GLY A CA 1
ATOM 1498 C C . GLY A 1 188 ? -2.679 7.768 25.387 1.00 75.69 188 GLY A C 1
ATOM 1499 O O . GLY A 1 188 ? -1.981 6.762 25.276 1.00 75.69 188 GLY A O 1
ATOM 1500 N N . THR A 1 189 ? -3.225 8.124 26.554 1.00 70.38 189 THR A N 1
ATOM 1501 C CA . THR A 1 189 ? -3.049 7.371 27.809 1.00 70.38 189 THR A CA 1
ATOM 1502 C C . THR A 1 189 ? -4.343 7.330 28.628 1.00 70.38 189 THR A C 1
ATOM 1504 O O . THR A 1 189 ? -5.085 8.307 28.718 1.00 70.38 189 THR A O 1
ATOM 1507 N N . GLY A 1 190 ? -4.627 6.193 29.269 1.00 68.19 190 GLY A N 1
ATOM 1508 C CA . GLY A 1 190 ? -5.796 6.048 30.143 1.00 68.19 190 GLY A CA 1
ATOM 1509 C C . GLY A 1 190 ? -7.118 6.348 29.426 1.00 68.19 190 GLY A C 1
ATOM 1510 O O . GLY A 1 190 ? -7.450 5.706 28.438 1.00 68.19 190 GLY A O 1
ATOM 1511 N N . VAL A 1 191 ? -7.877 7.330 29.920 1.00 64.75 191 VAL A N 1
ATOM 1512 C CA . VAL A 1 191 ? -9.196 7.713 29.375 1.00 64.75 191 VAL A CA 1
ATOM 1513 C C . VAL A 1 191 ? -9.135 8.490 28.051 1.00 64.75 191 VAL A C 1
ATOM 1515 O O . VAL A 1 191 ? -10.172 8.695 27.430 1.00 64.75 191 VAL A O 1
ATOM 1518 N N . SER A 1 192 ? -7.950 8.934 27.615 1.00 71.44 192 SER A N 1
ATOM 1519 C CA . SER A 1 192 ? -7.746 9.634 26.334 1.00 71.44 192 SER A CA 1
ATOM 1520 C C . SER A 1 192 ? -7.238 8.718 25.220 1.00 71.44 192 SER A C 1
ATOM 1522 O O . SER A 1 192 ? -6.829 9.201 24.167 1.00 71.44 192 SER A O 1
ATOM 1524 N N . LEU A 1 193 ? -7.243 7.405 25.457 1.00 76.75 193 LEU A N 1
ATOM 1525 C CA . LEU A 1 193 ? -6.816 6.407 24.493 1.00 76.75 193 LEU A CA 1
ATOM 1526 C C . LEU A 1 193 ? -7.751 6.419 23.272 1.00 76.75 193 LEU A C 1
ATOM 1528 O O . LEU A 1 193 ? -8.955 6.194 23.397 1.00 76.75 193 LEU A O 1
ATOM 1532 N N . GLN A 1 194 ? -7.196 6.689 22.096 1.00 83.19 194 GLN A N 1
ATOM 1533 C CA . GLN A 1 194 ? -7.925 6.767 20.835 1.00 83.19 194 GLN A CA 1
ATOM 1534 C C . GLN A 1 194 ? -7.385 5.745 19.842 1.00 83.19 194 GLN A C 1
ATOM 1536 O O . GLN A 1 194 ? -6.170 5.565 19.706 1.00 83.19 194 GLN A O 1
ATOM 1541 N N . SER A 1 195 ? -8.305 5.109 19.120 1.00 89.00 195 SER A N 1
ATOM 1542 C CA . SER A 1 195 ? -7.984 4.271 17.972 1.00 89.00 195 SER A CA 1
ATOM 1543 C C . SER A 1 195 ? -7.373 5.131 16.876 1.00 89.00 195 SER A C 1
ATOM 1545 O O . SER A 1 195 ? -7.909 6.192 16.551 1.00 89.00 195 SER A O 1
ATOM 1547 N N . ALA A 1 196 ? -6.266 4.685 16.300 1.00 90.56 196 ALA A N 1
ATOM 1548 C CA . ALA A 1 196 ? -5.568 5.415 15.257 1.00 90.56 196 ALA A CA 1
ATOM 1549 C C . ALA A 1 196 ? -5.060 4.470 14.170 1.00 90.56 196 ALA A C 1
ATOM 1551 O O . ALA A 1 196 ? -4.890 3.273 14.399 1.00 90.56 196 ALA A O 1
ATOM 1552 N N . ILE A 1 197 ? -4.805 5.017 12.988 1.00 92.44 197 ILE A N 1
ATOM 1553 C CA . ILE A 1 197 ? -4.163 4.326 11.873 1.00 92.44 197 ILE A CA 1
ATOM 1554 C C . ILE A 1 197 ? -2.889 5.068 11.499 1.00 92.44 197 ILE A C 1
ATOM 1556 O O . ILE A 1 197 ? -2.891 6.295 11.380 1.00 92.44 197 ILE A O 1
ATOM 1560 N N . ARG A 1 198 ? -1.799 4.325 11.315 1.00 92.69 198 ARG A N 1
ATOM 1561 C CA . ARG A 1 198 ? -0.584 4.839 10.687 1.00 92.69 198 ARG A CA 1
ATOM 1562 C C . ARG A 1 198 ? -0.518 4.317 9.262 1.00 92.69 198 ARG A C 1
ATOM 1564 O O . ARG A 1 198 ? -0.730 3.127 9.039 1.00 92.69 198 ARG A O 1
ATOM 1571 N N . VAL A 1 199 ? -0.218 5.203 8.319 1.00 94.56 199 VAL A N 1
ATOM 1572 C CA . VAL A 1 199 ? 0.020 4.875 6.912 1.00 94.56 199 VAL A CA 1
ATOM 1573 C C . VAL A 1 199 ? 1.425 5.326 6.542 1.00 94.56 199 VAL A C 1
ATOM 1575 O O . VAL A 1 199 ? 1.796 6.479 6.747 1.00 94.56 199 VAL A O 1
ATOM 1578 N N . VAL A 1 200 ? 2.211 4.403 6.006 1.00 95.06 200 VAL A N 1
ATOM 1579 C CA . VAL A 1 200 ? 3.574 4.620 5.520 1.00 95.06 200 VAL A CA 1
ATOM 1580 C C . VAL A 1 200 ? 3.558 4.370 4.024 1.00 95.06 200 VAL A C 1
ATOM 1582 O O . VAL A 1 200 ? 3.069 3.326 3.600 1.00 95.06 200 VAL A O 1
ATOM 1585 N N . THR A 1 201 ? 4.082 5.287 3.214 1.00 95.75 201 THR A N 1
ATOM 1586 C CA . THR A 1 201 ? 4.156 5.076 1.764 1.00 95.75 201 THR A CA 1
ATOM 1587 C C . THR A 1 201 ? 5.558 5.255 1.218 1.00 95.75 201 THR A C 1
ATOM 1589 O O . THR A 1 201 ? 6.337 6.080 1.699 1.00 95.75 201 THR A O 1
ATOM 1592 N N . PHE A 1 202 ? 5.838 4.480 0.176 1.00 96.00 202 PHE A N 1
ATOM 1593 C CA . PHE A 1 202 ? 7.039 4.549 -0.638 1.00 96.00 202 PHE A CA 1
ATOM 1594 C C . PHE A 1 202 ? 6.612 4.783 -2.080 1.00 96.00 202 PHE A C 1
ATOM 1596 O O . PHE A 1 202 ? 5.793 4.033 -2.606 1.00 96.00 202 PHE A O 1
ATOM 1603 N N . THR A 1 203 ? 7.146 5.810 -2.732 1.00 95.69 203 THR A N 1
ATOM 1604 C CA . THR A 1 203 ? 6.978 6.022 -4.173 1.00 95.69 203 THR A CA 1
ATOM 1605 C C . THR A 1 203 ? 8.342 6.051 -4.834 1.00 95.69 203 THR A C 1
ATOM 1607 O O . THR A 1 203 ? 9.196 6.842 -4.452 1.00 95.69 203 THR A O 1
ATOM 1610 N N . PHE A 1 204 ? 8.522 5.228 -5.855 1.00 94.31 204 PHE A N 1
ATOM 1611 C CA . PHE A 1 204 ? 9.740 5.141 -6.643 1.00 94.31 204 PHE A CA 1
ATOM 1612 C C . PHE A 1 204 ? 9.425 5.657 -8.038 1.00 94.31 204 PHE A C 1
ATOM 1614 O O . PHE A 1 204 ? 8.572 5.097 -8.722 1.00 94.31 204 PHE A O 1
ATOM 1621 N N . THR A 1 205 ? 10.053 6.757 -8.442 1.00 92.19 205 THR A N 1
ATOM 1622 C CA . THR A 1 205 ? 9.832 7.357 -9.762 1.00 92.19 205 THR A CA 1
ATOM 1623 C C . THR A 1 205 ? 11.118 7.281 -10.568 1.00 92.19 205 THR A C 1
ATOM 1625 O O . THR A 1 205 ? 12.077 7.959 -10.195 1.00 92.19 205 THR A O 1
ATOM 1628 N N . PRO A 1 206 ? 11.160 6.478 -11.645 1.00 88.25 206 PRO A N 1
ATOM 1629 C CA . PRO A 1 206 ? 12.326 6.436 -12.510 1.00 88.25 206 PRO A CA 1
ATOM 1630 C C . PRO A 1 206 ? 12.539 7.807 -13.164 1.00 88.25 206 PRO A C 1
ATOM 1632 O O . PRO A 1 206 ? 11.592 8.475 -13.588 1.00 88.25 206 PRO A O 1
ATOM 1635 N N . LYS A 1 207 ? 13.799 8.230 -13.224 1.00 85.00 207 LYS A N 1
ATOM 1636 C CA . LYS A 1 207 ? 14.282 9.434 -13.897 1.00 85.00 207 LYS A CA 1
ATOM 1637 C C . LYS A 1 207 ? 15.346 9.011 -14.901 1.00 85.00 207 LYS A C 1
ATOM 1639 O O . LYS A 1 207 ? 16.321 8.356 -14.541 1.00 85.00 207 LYS A O 1
ATOM 1644 N N . VAL A 1 208 ? 15.182 9.425 -16.152 1.00 71.69 208 VAL A N 1
ATOM 1645 C CA . VAL A 1 208 ? 16.264 9.330 -17.136 1.00 71.69 208 VAL A CA 1
ATOM 1646 C C . VAL A 1 208 ? 17.158 10.546 -16.930 1.00 71.69 208 VAL A C 1
ATOM 1648 O O . VAL A 1 208 ? 16.687 11.677 -17.055 1.00 71.69 208 VAL A O 1
ATOM 1651 N N . SER A 1 209 ? 18.409 10.307 -16.541 1.00 63.09 209 SER A N 1
ATOM 1652 C CA . SER A 1 209 ? 19.400 11.354 -16.290 1.00 63.09 209 SER A CA 1
ATOM 1653 C C . SER A 1 209 ? 20.204 11.636 -17.561 1.00 63.09 209 SER A C 1
ATOM 1655 O O . SER A 1 209 ? 20.179 12.768 -18.032 1.00 63.09 209 SER A O 1
ATOM 1657 N N . ASN A 1 210 ? 20.806 10.601 -18.166 1.00 61.25 210 ASN A N 1
ATOM 1658 C CA . ASN A 1 210 ? 21.511 10.607 -19.461 1.00 61.25 210 ASN A CA 1
ATOM 1659 C C . ASN A 1 210 ? 21.423 9.206 -20.122 1.00 61.25 210 ASN A C 1
ATOM 1661 O O . ASN A 1 210 ? 20.869 8.295 -19.513 1.00 61.25 210 ASN A O 1
ATOM 1665 N N . GLU A 1 211 ? 21.969 9.011 -21.335 1.00 60.06 211 GLU A N 1
ATOM 1666 C CA . GLU A 1 211 ? 21.934 7.710 -22.053 1.00 60.06 211 GLU A CA 1
ATOM 1667 C C . GLU A 1 211 ? 22.540 6.538 -21.250 1.00 60.06 211 GLU A C 1
ATOM 1669 O O . GLU A 1 211 ? 22.070 5.412 -21.392 1.00 60.06 211 GLU A O 1
ATOM 1674 N N . ASP A 1 212 ? 23.500 6.815 -20.357 1.00 60.03 212 ASP A N 1
ATOM 1675 C CA . ASP A 1 212 ? 24.234 5.803 -19.579 1.00 60.03 212 ASP A CA 1
ATOM 1676 C C . ASP A 1 212 ? 23.908 5.788 -18.071 1.00 60.03 212 ASP A C 1
ATOM 1678 O O . ASP A 1 212 ? 24.465 4.969 -17.340 1.00 60.03 212 ASP A O 1
ATOM 1682 N N . SER A 1 213 ? 23.044 6.685 -17.568 1.00 64.94 213 SER A N 1
ATOM 1683 C CA . SER A 1 213 ? 22.715 6.738 -16.134 1.00 64.94 213 SER A CA 1
ATOM 1684 C C . SER A 1 213 ? 21.212 6.774 -15.857 1.00 64.94 213 SER A C 1
ATOM 1686 O O . SER A 1 213 ? 20.469 7.670 -16.276 1.00 64.94 213 SER A O 1
ATOM 1688 N N . SER A 1 214 ? 20.770 5.775 -15.093 1.00 84.19 214 SER A N 1
ATOM 1689 C CA . SER A 1 214 ? 19.419 5.671 -14.551 1.00 84.19 214 SER A CA 1
ATOM 1690 C C . SER A 1 214 ? 19.378 6.246 -13.142 1.00 84.19 214 SER A C 1
ATOM 1692 O O . SER A 1 214 ? 20.226 5.940 -12.309 1.00 84.19 214 SER A O 1
ATOM 1694 N N . MET A 1 215 ? 18.380 7.076 -12.862 1.00 90.06 215 MET A N 1
ATOM 1695 C CA . MET A 1 215 ? 18.135 7.601 -11.524 1.00 90.06 215 MET A CA 1
ATOM 1696 C C . MET A 1 215 ? 16.750 7.197 -11.041 1.00 90.06 215 MET A C 1
ATOM 1698 O O . MET A 1 215 ? 15.837 6.946 -11.829 1.00 90.06 215 MET A O 1
ATOM 1702 N N . VAL A 1 216 ? 16.562 7.204 -9.727 1.00 91.56 216 VAL A N 1
ATOM 1703 C CA . VAL A 1 216 ? 15.252 7.017 -9.111 1.00 91.56 216 VAL A CA 1
ATOM 1704 C C . VAL A 1 216 ? 15.021 8.064 -8.034 1.00 91.56 216 VAL A C 1
ATOM 1706 O O . VAL A 1 216 ? 15.839 8.262 -7.141 1.00 91.56 216 VAL A O 1
ATOM 1709 N N . THR A 1 217 ? 13.871 8.729 -8.096 1.00 93.94 217 THR A N 1
ATOM 1710 C CA . THR A 1 217 ? 13.377 9.516 -6.965 1.00 93.94 217 THR A CA 1
ATOM 1711 C C . THR A 1 217 ? 12.622 8.604 -6.025 1.00 93.94 217 THR A C 1
ATOM 1713 O O . THR A 1 217 ? 11.603 8.020 -6.408 1.00 93.94 217 THR A O 1
ATOM 1716 N N . ILE A 1 218 ? 13.091 8.526 -4.787 1.00 95.00 218 ILE A N 1
ATOM 1717 C CA . ILE A 1 218 ? 12.445 7.789 -3.712 1.00 95.00 218 ILE A CA 1
ATOM 1718 C C . ILE A 1 218 ? 11.746 8.787 -2.797 1.00 95.00 218 ILE A C 1
ATOM 1720 O O . ILE A 1 218 ? 12.376 9.594 -2.114 1.00 95.00 218 ILE A O 1
ATOM 1724 N N . LEU A 1 219 ? 10.421 8.706 -2.777 1.00 95.69 219 LEU A N 1
ATOM 1725 C CA . LEU A 1 219 ? 9.560 9.492 -1.914 1.00 95.69 219 LEU A CA 1
ATOM 1726 C C . LEU A 1 219 ? 9.024 8.643 -0.775 1.00 95.69 219 LEU A C 1
ATOM 1728 O O . LEU A 1 219 ? 8.486 7.561 -1.002 1.00 95.69 219 LEU A O 1
ATOM 1732 N N . LYS A 1 220 ? 9.123 9.169 0.439 1.00 95.38 220 LYS A N 1
ATOM 1733 C CA . LYS A 1 220 ? 8.720 8.495 1.666 1.00 95.38 220 LYS A CA 1
ATOM 1734 C C . LYS A 1 220 ? 7.809 9.413 2.464 1.00 95.38 220 LYS A C 1
ATOM 1736 O O . LYS A 1 220 ? 8.176 10.557 2.748 1.00 95.38 220 LYS A O 1
ATOM 1741 N N . THR A 1 221 ? 6.626 8.926 2.818 1.00 94.62 221 THR A N 1
ATOM 1742 C CA . THR A 1 221 ? 5.675 9.667 3.657 1.00 94.62 221 THR A CA 1
ATOM 1743 C C . THR A 1 221 ? 5.185 8.797 4.800 1.00 94.62 221 THR A C 1
ATOM 1745 O O . THR A 1 221 ? 5.047 7.581 4.661 1.00 94.62 221 THR A O 1
ATOM 1748 N N . MET A 1 222 ? 4.932 9.428 5.942 1.00 94.12 222 MET A N 1
ATOM 1749 C CA . MET A 1 222 ? 4.275 8.791 7.072 1.00 94.12 222 MET A CA 1
ATOM 1750 C C . MET A 1 222 ? 3.191 9.721 7.591 1.00 94.12 222 MET A C 1
ATOM 1752 O O . MET A 1 222 ? 3.408 10.918 7.774 1.00 94.12 222 MET A O 1
ATOM 1756 N N . TYR A 1 223 ? 2.032 9.130 7.819 1.00 89.94 223 TYR A N 1
ATOM 1757 C CA . TYR A 1 223 ? 0.827 9.801 8.246 1.00 89.94 223 TYR A CA 1
ATOM 1758 C C . TYR A 1 223 ? 0.187 9.032 9.403 1.00 89.94 223 TYR A C 1
ATOM 1760 O O . TYR A 1 223 ? 0.139 7.802 9.380 1.00 89.94 223 TYR A O 1
ATOM 1768 N N . GLU A 1 224 ? -0.344 9.749 10.390 1.00 93.00 224 GLU A N 1
ATOM 1769 C CA . GLU A 1 224 ? -1.165 9.189 11.462 1.00 93.00 224 GLU A CA 1
ATOM 1770 C C . GLU A 1 224 ? -2.507 9.918 11.538 1.00 93.00 224 GLU A C 1
ATOM 1772 O O . GLU A 1 224 ? -2.560 11.153 11.603 1.00 93.00 224 GLU A O 1
ATOM 1777 N N . ALA A 1 225 ? -3.585 9.141 11.625 1.00 93.62 225 ALA A N 1
ATOM 1778 C CA . ALA A 1 225 ? -4.925 9.643 11.900 1.00 93.62 225 ALA A CA 1
ATOM 1779 C C . ALA A 1 225 ? -5.501 9.003 13.153 1.00 93.62 225 ALA A C 1
ATOM 1781 O O . ALA A 1 225 ? -5.443 7.780 13.279 1.00 93.62 225 ALA A O 1
ATOM 1782 N N . SER A 1 226 ? -6.135 9.790 14.019 1.00 93.50 226 SER A N 1
ATOM 1783 C CA . SER A 1 226 ? -7.006 9.253 15.064 1.00 93.50 226 SER A CA 1
ATOM 1784 C C . SER A 1 226 ? -8.462 9.208 14.606 1.00 93.50 226 SER A C 1
ATOM 1786 O O . SER A 1 226 ? -8.920 10.013 13.793 1.00 93.50 226 SER A O 1
ATOM 1788 N N . LEU A 1 227 ? -9.199 8.236 15.131 1.00 93.31 227 LEU A N 1
ATOM 1789 C CA . LEU A 1 227 ? -10.618 8.065 14.880 1.00 93.31 227 LEU A CA 1
ATOM 1790 C C . LEU A 1 227 ? -11.427 9.083 15.695 1.00 93.31 227 LEU A C 1
ATOM 1792 O O . LEU A 1 227 ? -11.384 9.096 16.927 1.00 93.31 227 LEU A O 1
ATOM 1796 N N . ASN A 1 228 ? -12.250 9.879 15.020 1.00 92.75 228 ASN A N 1
ATOM 1797 C CA . ASN A 1 228 ? -13.321 10.622 15.667 1.00 92.75 228 ASN A CA 1
ATOM 1798 C C . ASN A 1 228 ? -14.526 9.697 15.878 1.00 92.75 228 ASN A C 1
ATOM 1800 O O . ASN A 1 228 ? -15.354 9.519 14.983 1.00 92.75 228 ASN A O 1
ATOM 1804 N N . LYS A 1 229 ? -14.628 9.128 17.083 1.00 90.06 229 LYS A N 1
ATOM 1805 C CA . LYS A 1 229 ? -15.662 8.144 17.426 1.00 90.06 229 LYS A CA 1
ATOM 1806 C C . LYS A 1 229 ? -17.089 8.672 17.242 1.00 90.06 229 LYS A C 1
ATOM 1808 O O . LYS A 1 229 ? -17.938 7.948 16.740 1.00 90.06 229 LYS A O 1
ATOM 1813 N N . ASN A 1 230 ? -17.331 9.948 17.545 1.00 92.44 230 ASN A N 1
ATOM 1814 C CA . ASN A 1 230 ? -18.656 10.556 17.400 1.00 92.44 230 ASN A CA 1
ATOM 1815 C C . ASN A 1 230 ? -19.119 10.597 15.938 1.00 92.44 230 ASN A C 1
ATOM 1817 O O . ASN A 1 230 ? -20.289 10.352 15.663 1.00 92.44 230 ASN A O 1
ATOM 1821 N N . ILE A 1 231 ? -18.211 10.913 15.008 1.00 94.44 231 ILE A N 1
ATOM 1822 C CA . ILE A 1 231 ? -18.523 10.921 13.572 1.00 94.44 231 ILE A CA 1
ATOM 1823 C C . ILE A 1 231 ? -18.619 9.485 13.057 1.00 94.44 231 ILE A C 1
ATOM 1825 O O . ILE A 1 231 ? -19.520 9.188 12.278 1.00 94.44 231 ILE A O 1
ATOM 1829 N N . PHE A 1 232 ? -17.715 8.604 13.496 1.00 94.50 232 PHE A N 1
ATOM 1830 C CA . PHE A 1 232 ? -17.684 7.197 13.096 1.00 94.50 232 PHE A CA 1
ATOM 1831 C C . PHE A 1 232 ? -18.974 6.452 13.464 1.00 94.50 232 PHE A C 1
ATOM 1833 O O . PHE A 1 232 ? -19.537 5.767 12.620 1.00 94.50 232 PHE A O 1
ATOM 1840 N N . ASP A 1 233 ? -19.486 6.633 14.683 1.00 92.38 233 ASP A N 1
ATOM 1841 C CA . ASP A 1 233 ? -20.698 5.949 15.159 1.00 92.38 233 ASP A CA 1
ATOM 1842 C C . ASP A 1 233 ? -21.982 6.423 14.461 1.00 92.38 233 ASP A C 1
ATOM 1844 O O . ASP A 1 233 ? -23.011 5.757 14.535 1.00 92.38 233 ASP A O 1
ATOM 1848 N N . GLN A 1 234 ? -21.927 7.564 13.770 1.00 94.44 234 GLN A N 1
ATOM 1849 C CA . GLN A 1 234 ? -23.015 8.071 12.932 1.00 94.44 234 GLN A CA 1
ATOM 1850 C C . GLN A 1 234 ? -22.946 7.546 11.492 1.00 94.44 234 GLN A C 1
ATOM 1852 O O . GLN A 1 234 ? -23.843 7.833 10.702 1.00 94.44 234 GLN A O 1
ATOM 1857 N N . GLN A 1 235 ? -21.885 6.823 11.122 1.00 93.12 235 GLN A N 1
ATOM 1858 C CA . GLN A 1 235 ? -21.741 6.295 9.771 1.00 93.12 235 GLN A CA 1
ATOM 1859 C C . GLN A 1 235 ? -22.574 5.034 9.586 1.00 93.12 235 GLN A C 1
ATOM 1861 O O . GLN A 1 235 ? -22.431 4.051 10.313 1.00 93.12 235 GLN A O 1
ATOM 1866 N N . GLU A 1 236 ? -23.395 5.045 8.544 1.00 92.88 236 GLU A N 1
ATOM 1867 C CA . GLU A 1 236 ? -24.086 3.856 8.073 1.00 92.88 236 GLU A CA 1
ATOM 1868 C C . GLU A 1 236 ? -23.162 3.094 7.123 1.00 92.88 236 GLU A C 1
ATOM 1870 O O . GLU A 1 236 ? -22.898 3.519 5.996 1.00 92.88 236 GLU A O 1
ATOM 1875 N N . PHE A 1 237 ? -22.631 1.969 7.598 1.00 92.88 237 PHE A N 1
ATOM 1876 C CA . PHE A 1 237 ? -21.842 1.067 6.770 1.00 92.88 237 PHE A CA 1
ATOM 1877 C C . PHE A 1 237 ? -22.751 0.024 6.120 1.00 92.88 237 PHE A C 1
ATOM 1879 O O . PHE A 1 237 ? -23.480 -0.687 6.812 1.00 92.88 237 PHE A O 1
ATOM 1886 N N . ASP A 1 238 ? -22.674 -0.103 4.795 1.00 92.31 238 ASP A N 1
ATOM 1887 C CA . ASP A 1 238 ? -23.302 -1.218 4.091 1.00 92.31 238 ASP A CA 1
ATOM 1888 C C . ASP A 1 238 ? -22.575 -2.519 4.465 1.00 92.31 238 ASP A C 1
ATOM 1890 O O . ASP A 1 238 ? -21.369 -2.669 4.247 1.00 92.31 238 ASP A O 1
ATOM 1894 N N . GLN A 1 239 ? -23.306 -3.466 5.058 1.00 92.69 239 GLN A N 1
ATOM 1895 C CA . GLN A 1 239 ? -22.725 -4.722 5.526 1.00 92.69 239 GLN A CA 1
ATOM 1896 C C . GLN A 1 239 ? -22.148 -5.558 4.378 1.00 92.69 239 GLN A C 1
ATOM 1898 O O . GLN A 1 239 ? -21.125 -6.215 4.563 1.00 92.69 239 GLN A O 1
ATOM 1903 N N . LYS A 1 240 ? -22.757 -5.510 3.187 1.00 90.69 240 LYS A N 1
ATOM 1904 C CA . LYS A 1 240 ? -22.256 -6.227 2.014 1.00 90.69 240 LYS A CA 1
ATOM 1905 C C . LYS A 1 240 ? -20.898 -5.674 1.586 1.00 90.69 240 LYS A C 1
ATOM 1907 O O . LYS A 1 240 ? -19.986 -6.451 1.303 1.00 90.69 240 LYS A O 1
ATOM 1912 N N . ASP A 1 241 ? -20.748 -4.352 1.591 1.00 90.88 241 ASP A N 1
ATOM 1913 C CA . ASP A 1 241 ? -19.470 -3.706 1.284 1.00 90.88 241 ASP A CA 1
ATOM 1914 C C . ASP A 1 241 ? -18.410 -4.067 2.327 1.00 90.88 241 ASP A C 1
ATOM 1916 O O . ASP A 1 241 ? -17.279 -4.396 1.969 1.00 90.88 241 ASP A O 1
ATOM 1920 N N . LEU A 1 242 ? -18.770 -4.072 3.615 1.00 94.12 242 LEU A N 1
ATOM 1921 C CA . LEU A 1 242 ? -17.852 -4.488 4.677 1.00 94.12 242 LEU A CA 1
ATOM 1922 C C . LEU A 1 242 ? -17.411 -5.947 4.529 1.00 94.12 242 LEU A C 1
ATOM 1924 O O . LEU A 1 242 ? -16.233 -6.243 4.730 1.00 94.12 242 LEU A O 1
ATOM 1928 N N . ASP A 1 243 ? -18.321 -6.851 4.170 1.00 92.81 243 ASP A N 1
ATOM 1929 C CA . ASP A 1 243 ? -18.011 -8.272 4.005 1.00 92.81 243 ASP A CA 1
ATOM 1930 C C . ASP A 1 243 ? -17.044 -8.500 2.835 1.00 92.81 243 ASP A C 1
ATOM 1932 O O . ASP A 1 243 ? -16.060 -9.231 2.979 1.00 92.81 243 ASP A O 1
ATOM 1936 N N . VAL A 1 244 ? -17.258 -7.824 1.700 1.00 91.44 244 VAL A N 1
ATOM 1937 C CA . VAL A 1 244 ? -16.323 -7.873 0.563 1.00 91.44 244 VAL A CA 1
ATOM 1938 C C . VAL A 1 244 ? -14.991 -7.219 0.916 1.00 91.44 244 VAL A C 1
ATOM 1940 O O . VAL A 1 244 ? -13.927 -7.780 0.643 1.00 91.44 244 VAL A O 1
ATOM 1943 N N . GLY A 1 245 ? -15.034 -6.060 1.569 1.00 94.00 245 GLY A N 1
ATOM 1944 C CA . GLY A 1 245 ? -13.842 -5.354 2.011 1.00 94.00 245 GLY A CA 1
ATOM 1945 C C . GLY A 1 245 ? -12.991 -6.177 2.965 1.00 94.00 245 GLY A C 1
ATOM 1946 O O . GLY A 1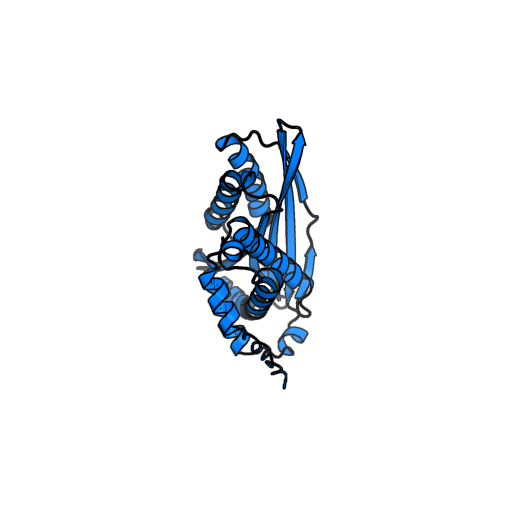 245 ? -11.770 -6.206 2.835 1.00 94.00 245 GLY A O 1
ATOM 1947 N N . LYS A 1 246 ? -13.626 -6.924 3.870 1.00 94.19 246 LYS A N 1
ATOM 1948 C CA . LYS A 1 246 ? -12.945 -7.858 4.763 1.00 94.19 246 LYS A CA 1
ATOM 1949 C C . LYS A 1 246 ? -12.182 -8.928 3.991 1.00 94.19 246 LYS A C 1
ATOM 1951 O O . LYS A 1 246 ? -11.036 -9.195 4.334 1.00 94.19 246 LYS A O 1
ATOM 1956 N N . VAL A 1 247 ? -12.776 -9.515 2.951 1.00 92.56 247 VAL A N 1
ATOM 1957 C CA . VAL A 1 247 ? -12.092 -10.516 2.113 1.00 92.56 247 VAL A CA 1
ATOM 1958 C C . VAL A 1 247 ? -10.859 -9.912 1.435 1.00 92.56 247 VAL A C 1
ATOM 1960 O O . VAL A 1 247 ? -9.780 -10.484 1.535 1.00 92.56 247 VAL A O 1
ATOM 1963 N N . LEU A 1 248 ? -11.000 -8.741 0.806 1.00 91.50 248 LEU A N 1
ATOM 1964 C CA . LEU A 1 248 ? -9.897 -8.057 0.115 1.00 91.50 248 LEU A CA 1
ATOM 1965 C C . LEU A 1 248 ? -8.741 -7.700 1.056 1.00 91.50 248 LEU A C 1
ATOM 1967 O O . LEU A 1 248 ? -7.573 -7.833 0.702 1.00 91.50 248 LEU A O 1
ATOM 1971 N N . VAL A 1 249 ? -9.066 -7.234 2.261 1.00 93.62 249 VAL A N 1
ATOM 1972 C CA . VAL A 1 249 ? -8.069 -6.795 3.242 1.00 93.62 249 VAL A CA 1
ATOM 1973 C C . VAL A 1 249 ? -7.354 -7.985 3.869 1.00 93.62 249 VAL A C 1
ATOM 1975 O O . VAL A 1 249 ? -6.143 -7.912 4.066 1.00 93.62 249 VAL A O 1
ATOM 1978 N N . LEU A 1 250 ? -8.063 -9.084 4.149 1.00 91.31 250 LEU A N 1
ATOM 1979 C CA . LEU A 1 250 ? -7.461 -10.298 4.708 1.00 91.31 250 LEU A CA 1
ATOM 1980 C C . LEU A 1 250 ? -6.384 -10.882 3.789 1.00 91.31 250 LEU A C 1
ATOM 1982 O O . LEU A 1 250 ? -5.317 -11.231 4.283 1.00 91.31 250 LEU A O 1
ATOM 1986 N N . ASP A 1 251 ? -6.623 -10.908 2.475 1.00 85.56 251 ASP A N 1
ATOM 1987 C CA . ASP A 1 251 ? -5.652 -11.408 1.489 1.00 85.56 251 ASP A CA 1
ATOM 1988 C C . ASP A 1 251 ? -4.338 -10.584 1.493 1.00 85.56 251 ASP A C 1
ATOM 1990 O O . ASP A 1 251 ? -3.275 -11.103 1.163 1.00 85.56 251 ASP A O 1
ATOM 1994 N N . ALA A 1 252 ? -4.395 -9.320 1.933 1.00 88.31 252 ALA A N 1
ATOM 1995 C CA . ALA A 1 252 ? -3.268 -8.386 2.016 1.00 88.31 252 ALA A CA 1
ATOM 1996 C C . ALA A 1 252 ? -2.770 -8.121 3.458 1.00 88.31 252 ALA A C 1
ATOM 1998 O O . ALA A 1 252 ? -1.970 -7.202 3.681 1.00 88.31 252 ALA A O 1
ATOM 1999 N N . THR A 1 253 ? -3.257 -8.880 4.450 1.00 91.75 253 THR A N 1
ATOM 2000 C CA . THR A 1 253 ? -2.913 -8.691 5.868 1.00 91.75 253 THR A CA 1
ATOM 2001 C C . THR A 1 253 ? -1.737 -9.569 6.295 1.00 91.75 253 THR A C 1
ATOM 2003 O O . THR A 1 253 ? -1.704 -10.769 6.044 1.00 91.75 253 THR A O 1
ATOM 2006 N N . PHE A 1 254 ? -0.785 -8.967 7.006 1.00 89.25 254 PHE A N 1
ATOM 2007 C CA . PHE A 1 254 ? 0.370 -9.619 7.610 1.00 89.25 254 PHE A CA 1
ATOM 2008 C C . PHE A 1 254 ? 0.204 -9.633 9.129 1.00 89.25 254 PHE A C 1
ATOM 2010 O O . PHE A 1 254 ? 0.268 -8.588 9.784 1.00 89.25 254 PHE A O 1
ATOM 2017 N N . ASP A 1 255 ? 0.014 -10.826 9.688 1.00 85.75 255 ASP A N 1
ATOM 2018 C CA . ASP A 1 255 ? -0.053 -11.024 11.133 1.00 85.75 255 ASP A CA 1
ATOM 2019 C C . ASP A 1 255 ? 1.353 -10.965 11.745 1.00 85.75 255 ASP A C 1
ATOM 2021 O O . ASP A 1 255 ? 2.213 -11.818 11.506 1.00 85.75 255 ASP A O 1
ATOM 2025 N N . LEU A 1 256 ? 1.593 -9.946 12.567 1.00 82.31 256 LEU A N 1
ATOM 2026 C CA . LEU A 1 256 ? 2.851 -9.744 13.277 1.00 82.31 256 LEU A CA 1
ATOM 2027 C C . LEU A 1 256 ? 2.692 -10.257 14.707 1.00 82.31 256 LEU A C 1
ATOM 2029 O O . LEU A 1 256 ? 2.270 -9.524 15.599 1.00 82.31 256 LEU A O 1
ATOM 2033 N N . ILE A 1 257 ? 3.006 -11.538 14.904 1.00 76.94 257 ILE A N 1
ATOM 2034 C CA . ILE A 1 257 ? 2.886 -12.215 16.202 1.00 76.94 257 ILE A CA 1
ATOM 2035 C C . ILE A 1 257 ? 4.123 -11.926 17.060 1.00 76.94 257 ILE A C 1
ATOM 2037 O O . ILE A 1 257 ? 5.255 -12.202 16.627 1.00 76.94 257 ILE A O 1
ATOM 2041 N N . HIS A 1 258 ? 3.884 -11.407 18.265 1.00 66.81 258 HIS A N 1
ATOM 2042 C CA . HIS A 1 258 ? 4.871 -11.145 19.309 1.00 66.81 258 HIS A CA 1
ATOM 2043 C C . HIS A 1 258 ? 4.541 -11.909 20.591 1.00 66.81 258 HIS A C 1
ATOM 2045 O O . HIS A 1 258 ? 3.506 -11.592 21.217 1.00 66.81 258 HIS A O 1
#